Protein AF-A0A376B929-F1 (afdb_monomer_lite)

Secondary structure (DSSP, 8-state):
-EEEEE--EETTTTEE-TT-HHHHHHHHHHHHHB-TTT-SSEEEEE----GGGSTTS-SSEEEEE----SS---PPPEEEESHHHHHHHHHH-SSGGGTBSSPPPPHHHHHHHHHHHHHHHHHHHIIIIISHHHIIIIIHHHHHTTS-TTS-HHHHHHHHHHHHHHHHHHH-SS---PPPGGGG-SS----S-HHHHHHHHHHHHHHHHHHHHHHHHHHHHHHHHHHHHHHHHHHHHGGGS-HHHHHHHHHHHHIIIIISTTHHHHHHHH-GGGGS-TTTT-----------PPEEPPPTTTSTT-GGGS--

Foldseek 3Di:
DEKEWEAAAQPVVRAGFLLALLRNLVQVQCLVWFDPVQDPYHYAYANFLFLVVPPVSAPGKMWADDPPDPDPDPDGTDIFGTNLRVLQVCAPDPSNPRGTPFHHDDPVQSVLVVVCVLQLSLLLNCQCQQVPQQVVPPNLVSQLSSDDPPQPSNVVSVVSSVVSVVVCVVRNPADGDDDDCVVVDDDDDPDDDPPVVVVVVVVVVVVVVVSSVRRVVVSLVSVLVVVVVVVVVCVVCVVPHTVSSVSSVLSSLCCCQPVTPCNPVSCCVNCVVCVVPPPPPPSDPPPPPGDNDDYDYDDCVSHPVPPPSVVD

Organism: NCBI:txid36035

Radius of gyration: 21.84 Å; chains: 1; bounding box: 66×35×71 Å

pLDDT: mean 76.91, std 17.39, range [34.66, 95.69]

Sequence (312 aa):
MSMKLHIWWDWENDEPSIISPESVALYRYIQRYYNSEQASLSLELIGSNNMNISPNKQLPVLFVYNNDADDNKNKSPVSILGYCNIIQYMTASKTNKNFLNTRSLSLLDKSILNYMVQHLNVLTEYQMFLNNENFDNFTKKKISNLFNWPFNWVNYALEMKHIIEEKFNNNGKIGFIRGSPEDEKDYAGFDEDMTSYLFKTKNKEQDSSLDVLKYSSQYKTQLCEFLDLYNEFIQKNGETLHPSIDILYKVNMSIQFHGLPNSKELRCKIYPDAQKDNDNYNFPLDNDETRKYMVVRPELKESNYNILLTFL

InterPro domains:
  IPR019564 Mitochondrial outer membrane transport complex Sam37/metaxin, N-terminal domain [PF10568] (41-154)

Structure (mmCIF, N/CA/C/O backbone):
data_AF-A0A376B929-F1
#
_entry.id   AF-A0A376B929-F1
#
loop_
_atom_site.group_PDB
_atom_site.id
_atom_site.type_symbol
_atom_site.label_atom_id
_atom_site.label_alt_id
_atom_site.label_comp_id
_atom_site.label_asym_id
_atom_site.label_entity_id
_atom_site.label_seq_id
_atom_site.pdbx_PDB_ins_code
_atom_site.Cartn_x
_atom_site.Cartn_y
_atom_site.Cartn_z
_atom_site.occupancy
_atom_site.B_iso_or_equiv
_atom_site.auth_seq_id
_atom_site.auth_comp_id
_atom_site.auth_asym_id
_atom_site.auth_atom_id
_atom_site.pdbx_PDB_model_num
ATOM 1 N N . MET A 1 1 ? 22.169 -6.063 -17.201 1.00 73.44 1 MET A N 1
ATOM 2 C CA . MET A 1 1 ? 21.717 -5.286 -16.030 1.00 73.44 1 MET A CA 1
ATOM 3 C C . MET A 1 1 ? 20.612 -6.098 -15.377 1.00 73.44 1 MET A C 1
ATOM 5 O O . MET A 1 1 ? 19.802 -6.681 -16.092 1.00 73.44 1 MET A O 1
ATOM 9 N N . SER A 1 2 ? 20.653 -6.250 -14.059 1.00 82.75 2 SER A N 1
ATOM 10 C CA . SER A 1 2 ? 19.679 -7.045 -13.302 1.00 82.75 2 SER A CA 1
ATOM 11 C C . SER A 1 2 ? 18.895 -6.149 -12.354 1.00 82.75 2 SER A C 1
ATOM 13 O O . SER A 1 2 ? 19.393 -5.122 -11.885 1.00 82.75 2 SER A O 1
ATOM 15 N N . MET A 1 3 ? 17.640 -6.513 -12.112 1.00 88.62 3 MET A N 1
ATOM 16 C CA . MET A 1 3 ? 16.743 -5.778 -11.233 1.00 88.62 3 MET A CA 1
ATOM 17 C C . MET A 1 3 ? 16.181 -6.720 -10.179 1.00 88.62 3 MET A C 1
ATOM 19 O O . MET A 1 3 ? 15.673 -7.784 -10.520 1.00 88.62 3 MET A O 1
ATOM 23 N N . LYS A 1 4 ? 16.242 -6.305 -8.915 1.00 91.38 4 LYS A N 1
ATOM 24 C CA . LYS A 1 4 ? 15.620 -7.012 -7.794 1.00 91.38 4 LYS A CA 1
ATOM 25 C C . LYS A 1 4 ? 14.544 -6.124 -7.190 1.00 91.38 4 LYS A C 1
ATOM 27 O O . LYS A 1 4 ? 14.851 -5.045 -6.685 1.00 91.38 4 LYS A O 1
ATOM 32 N N . LEU A 1 5 ? 13.288 -6.544 -7.274 1.00 93.31 5 LEU A N 1
ATOM 33 C CA . LEU A 1 5 ? 12.168 -5.862 -6.640 1.00 93.31 5 LEU A CA 1
ATOM 34 C C . LEU A 1 5 ? 11.828 -6.573 -5.335 1.00 93.31 5 LEU A C 1
ATOM 36 O O . LEU A 1 5 ? 11.401 -7.721 -5.347 1.00 93.31 5 LEU A O 1
ATOM 40 N N . HIS A 1 6 ? 11.975 -5.870 -4.223 1.00 94.19 6 HIS A N 1
ATOM 41 C CA . HIS A 1 6 ? 11.627 -6.378 -2.908 1.00 94.19 6 HIS A CA 1
ATOM 42 C C . HIS A 1 6 ? 10.247 -5.868 -2.498 1.00 94.19 6 HIS A C 1
ATOM 44 O O . HIS A 1 6 ? 9.984 -4.661 -2.531 1.00 94.19 6 HIS A O 1
ATOM 50 N N . ILE A 1 7 ? 9.375 -6.795 -2.105 1.00 94.69 7 ILE A N 1
ATOM 51 C CA . ILE A 1 7 ? 7.986 -6.529 -1.716 1.00 94.69 7 ILE A CA 1
ATOM 52 C C . ILE A 1 7 ? 7.627 -7.219 -0.398 1.00 94.69 7 ILE A C 1
ATOM 54 O O . ILE A 1 7 ? 8.355 -8.083 0.099 1.00 94.69 7 ILE A O 1
ATOM 58 N N . TRP A 1 8 ? 6.468 -6.845 0.140 1.00 93.31 8 TRP A N 1
ATOM 59 C CA . TRP A 1 8 ? 5.795 -7.597 1.191 1.00 93.31 8 TRP A CA 1
ATOM 60 C C . TRP A 1 8 ? 5.082 -8.824 0.614 1.00 93.31 8 TRP A C 1
ATOM 62 O O . TRP A 1 8 ? 4.242 -8.697 -0.278 1.00 93.31 8 TRP A O 1
ATOM 72 N N . TRP A 1 9 ? 5.395 -10.004 1.142 1.00 92.62 9 TRP A N 1
ATOM 73 C CA . TRP A 1 9 ? 4.889 -11.292 0.677 1.00 92.62 9 TRP A CA 1
ATOM 74 C C . TRP A 1 9 ? 4.418 -12.164 1.837 1.00 92.62 9 TRP A C 1
ATOM 76 O O . TRP A 1 9 ? 5.149 -12.373 2.806 1.00 92.62 9 TRP A O 1
ATOM 86 N N . ASP A 1 10 ? 3.205 -12.691 1.723 1.00 90.81 10 ASP A N 1
ATOM 87 C CA . ASP A 1 10 ? 2.658 -13.678 2.641 1.00 90.81 10 ASP A CA 1
ATOM 88 C C . ASP A 1 10 ? 3.030 -15.082 2.146 1.00 90.81 10 ASP A C 1
ATOM 90 O O . ASP A 1 10 ? 2.476 -15.591 1.173 1.00 90.81 10 ASP A O 1
ATOM 94 N N . TRP A 1 11 ? 4.004 -15.706 2.812 1.00 87.25 11 TRP A N 1
ATOM 95 C CA . TRP A 1 11 ? 4.495 -17.037 2.449 1.00 87.25 11 TRP A CA 1
ATOM 96 C C . TRP A 1 11 ? 3.531 -18.171 2.820 1.00 87.25 11 TRP A C 1
ATOM 98 O O . TRP A 1 11 ? 3.710 -19.274 2.307 1.00 87.25 11 TRP A O 1
ATOM 108 N N . GLU A 1 12 ? 2.545 -17.933 3.692 1.00 85.94 12 GLU A N 1
ATOM 109 C CA . GLU A 1 12 ? 1.528 -18.934 4.042 1.00 85.94 12 GLU A CA 1
ATOM 110 C C . GLU A 1 12 ? 0.457 -19.020 2.952 1.00 85.94 12 GLU A C 1
ATOM 112 O O . GLU A 1 12 ? 0.047 -20.116 2.574 1.00 85.94 12 GLU A O 1
ATOM 117 N N . ASN A 1 13 ? 0.039 -17.863 2.430 1.00 85.31 13 ASN A N 1
ATOM 118 C CA . ASN A 1 13 ? -1.006 -17.756 1.405 1.00 85.31 13 ASN A CA 1
ATOM 119 C C . ASN A 1 13 ? -0.450 -17.650 -0.029 1.00 85.31 13 ASN A C 1
ATOM 121 O O . ASN A 1 13 ? -1.209 -17.701 -0.993 1.00 85.31 13 ASN A O 1
ATOM 125 N N . ASP A 1 14 ? 0.874 -17.543 -0.172 1.00 87.44 14 ASP A N 1
ATOM 126 C CA . ASP A 1 14 ? 1.598 -17.434 -1.444 1.00 87.44 14 ASP A CA 1
ATOM 127 C C . ASP A 1 14 ? 1.075 -16.294 -2.345 1.00 87.44 14 ASP A C 1
ATOM 129 O O . ASP A 1 14 ? 0.832 -16.468 -3.550 1.00 87.44 14 ASP A O 1
ATOM 133 N N . GLU A 1 15 ? 0.906 -15.124 -1.718 1.00 90.50 15 GLU A N 1
ATOM 134 C CA . GLU A 1 15 ? 0.350 -13.892 -2.288 1.00 90.50 15 GLU A CA 1
ATOM 135 C C . GLU A 1 15 ? 1.061 -12.632 -1.741 1.00 90.50 15 GLU A C 1
ATOM 137 O O . GLU A 1 15 ? 1.673 -12.673 -0.666 1.00 90.50 15 GLU A O 1
ATOM 142 N N . PRO A 1 16 ? 0.999 -11.473 -2.430 1.00 92.00 16 PRO A N 1
ATOM 143 C CA . PRO A 1 16 ? 1.528 -10.231 -1.872 1.00 92.00 16 PRO A CA 1
ATOM 144 C C . PRO A 1 16 ? 0.725 -9.814 -0.635 1.00 92.00 16 PRO A C 1
ATOM 146 O O . PRO A 1 16 ? -0.505 -9.818 -0.641 1.00 92.00 16 PRO A O 1
ATOM 149 N N . SER A 1 17 ? 1.418 -9.406 0.428 1.00 91.81 17 SER A N 1
ATOM 150 C CA . SER A 1 17 ? 0.749 -9.104 1.694 1.00 91.81 17 SER A CA 1
ATOM 151 C C . SER A 1 17 ? 0.011 -7.768 1.646 1.00 91.81 17 SER A C 1
ATOM 153 O O . SER A 1 17 ? 0.576 -6.732 1.282 1.00 91.81 17 SER A O 1
ATOM 155 N N . ILE A 1 18 ? -1.246 -7.778 2.097 1.00 92.12 18 ILE A N 1
ATOM 156 C CA . ILE A 1 18 ? -2.121 -6.603 2.055 1.00 92.12 18 ILE A CA 1
ATOM 157 C C . ILE A 1 18 ? -1.701 -5.471 2.996 1.00 92.12 18 ILE A C 1
ATOM 159 O O . ILE A 1 18 ? -2.195 -4.358 2.854 1.00 92.12 18 ILE A O 1
ATOM 163 N N . ILE A 1 19 ? -0.753 -5.716 3.911 1.00 91.62 19 ILE A N 1
ATOM 164 C CA . ILE A 1 19 ? -0.196 -4.665 4.778 1.00 91.62 19 ILE A CA 1
ATOM 165 C C . ILE A 1 19 ? 0.505 -3.551 3.982 1.00 91.62 19 ILE A C 1
ATOM 167 O O . ILE A 1 19 ? 0.773 -2.480 4.519 1.00 91.62 19 ILE A O 1
ATOM 171 N N . SER A 1 20 ? 0.815 -3.802 2.704 1.00 93.75 20 SER A N 1
ATOM 172 C CA . SER A 1 20 ? 1.376 -2.830 1.770 1.00 93.75 20 SER A CA 1
ATOM 173 C C . SER A 1 20 ? 0.567 -2.825 0.466 1.00 93.75 20 SER A C 1
ATOM 175 O O . SER A 1 20 ? 0.835 -3.636 -0.428 1.00 93.75 20 SER A O 1
ATOM 177 N N . PRO A 1 21 ? -0.381 -1.879 0.306 1.00 94.69 21 PRO A N 1
ATOM 178 C CA . PRO A 1 21 ? -1.142 -1.708 -0.933 1.00 94.69 21 PRO A CA 1
ATOM 179 C C . PRO A 1 21 ? -0.227 -1.539 -2.152 1.00 94.69 21 PRO A C 1
ATOM 181 O O . PRO A 1 21 ? -0.496 -2.061 -3.231 1.00 94.69 21 PRO A O 1
ATOM 184 N N . GLU A 1 22 ? 0.911 -0.867 -1.973 1.00 95.69 22 GLU A N 1
ATOM 185 C CA . GLU A 1 22 ? 1.914 -0.674 -3.020 1.00 95.69 22 GLU A CA 1
ATOM 186 C C . GLU A 1 22 ? 2.565 -1.982 -3.482 1.00 95.69 22 GLU A C 1
ATOM 188 O O . GLU A 1 22 ? 2.762 -2.171 -4.682 1.00 95.69 22 GLU A O 1
ATOM 193 N N . SER A 1 23 ? 2.869 -2.899 -2.558 1.00 95.62 23 SER A N 1
ATOM 194 C CA . SER A 1 23 ? 3.435 -4.215 -2.890 1.00 95.62 23 SER A CA 1
ATOM 195 C C . SER A 1 23 ? 2.449 -5.056 -3.699 1.00 95.62 23 SER A C 1
ATOM 197 O O . SER A 1 23 ? 2.815 -5.623 -4.729 1.00 95.62 23 SER A O 1
ATOM 199 N N . VAL A 1 24 ? 1.181 -5.074 -3.275 1.00 94.88 24 VAL A N 1
ATOM 200 C CA . VAL A 1 24 ? 0.098 -5.770 -3.985 1.00 94.88 24 VAL A CA 1
ATOM 201 C C . VAL A 1 24 ? -0.111 -5.170 -5.378 1.00 94.88 24 VAL A C 1
ATOM 203 O O . VAL A 1 24 ? -0.222 -5.905 -6.362 1.00 94.88 24 VAL A O 1
ATOM 206 N N . ALA A 1 25 ? -0.118 -3.840 -5.490 1.00 95.12 25 ALA A N 1
ATOM 207 C CA . ALA A 1 25 ? -0.280 -3.148 -6.763 1.00 95.12 25 ALA A CA 1
ATOM 208 C C . ALA A 1 25 ? 0.897 -3.402 -7.721 1.00 95.12 25 ALA A C 1
ATOM 210 O O . ALA A 1 25 ? 0.664 -3.675 -8.899 1.00 95.12 25 ALA A O 1
ATOM 211 N N . LEU A 1 26 ? 2.149 -3.367 -7.242 1.00 94.62 26 LEU A N 1
ATOM 212 C CA . LEU A 1 26 ? 3.323 -3.681 -8.070 1.00 94.62 26 LEU A CA 1
ATOM 213 C C . LEU A 1 26 ? 3.293 -5.118 -8.570 1.00 94.62 26 LEU A C 1
ATOM 215 O O . LEU A 1 26 ? 3.539 -5.347 -9.752 1.00 94.62 26 LEU A O 1
ATOM 219 N N . TYR A 1 27 ? 2.975 -6.070 -7.691 1.00 93.38 27 TYR A N 1
ATOM 220 C CA . TYR A 1 27 ? 2.873 -7.475 -8.068 1.00 93.38 27 TYR A CA 1
ATOM 221 C C . TYR A 1 27 ? 1.875 -7.666 -9.212 1.00 93.38 27 TYR A C 1
ATOM 223 O O . TYR A 1 27 ? 2.232 -8.194 -10.263 1.00 93.38 27 TYR A O 1
ATOM 231 N N . ARG A 1 28 ? 0.659 -7.129 -9.060 1.00 90.94 28 ARG A N 1
ATOM 232 C CA . ARG A 1 28 ? -0.394 -7.182 -10.087 1.00 90.94 28 ARG A CA 1
ATOM 233 C C . ARG A 1 28 ? 0.015 -6.497 -11.383 1.00 90.94 28 ARG A C 1
ATOM 235 O O . ARG A 1 28 ? -0.246 -7.006 -12.471 1.00 90.94 28 ARG A O 1
ATOM 242 N N . TYR A 1 29 ? 0.657 -5.337 -11.274 1.00 90.56 29 TYR A N 1
ATOM 243 C CA . TYR A 1 29 ? 1.142 -4.601 -12.432 1.00 90.56 29 TYR A CA 1
ATOM 244 C C . TYR A 1 29 ? 2.173 -5.420 -13.220 1.00 90.56 29 TYR A C 1
ATOM 246 O O . TYR A 1 29 ? 2.072 -5.521 -14.441 1.00 90.56 29 TYR A O 1
ATOM 254 N N . ILE A 1 30 ? 3.114 -6.065 -12.526 1.00 89.00 30 ILE A N 1
ATOM 255 C CA . ILE A 1 30 ? 4.115 -6.947 -13.134 1.00 89.00 30 ILE A CA 1
ATOM 256 C C . ILE A 1 30 ? 3.443 -8.166 -13.760 1.00 89.00 30 ILE A C 1
ATOM 258 O O . ILE A 1 30 ? 3.664 -8.422 -14.937 1.00 89.00 30 ILE A O 1
ATOM 262 N N . GLN A 1 31 ? 2.574 -8.874 -13.038 1.00 86.12 31 GLN A N 1
ATOM 263 C CA . GLN A 1 31 ? 1.878 -10.049 -13.576 1.00 86.12 31 GLN A CA 1
ATOM 264 C C . GLN A 1 31 ? 1.128 -9.755 -14.879 1.00 86.12 31 GLN A C 1
ATOM 266 O O . GLN A 1 31 ? 1.129 -10.574 -15.798 1.00 86.12 31 GLN A O 1
ATOM 271 N N . ARG A 1 32 ? 0.480 -8.588 -14.958 1.00 84.94 32 ARG A N 1
ATOM 272 C CA . ARG A 1 32 ? -0.374 -8.231 -16.092 1.00 84.94 32 ARG A CA 1
ATOM 273 C C . ARG A 1 32 ? 0.398 -7.654 -17.274 1.00 84.94 32 ARG A C 1
ATOM 275 O O . ARG A 1 32 ? -0.006 -7.864 -18.415 1.00 84.94 32 ARG A O 1
ATOM 282 N N . TYR A 1 33 ? 1.468 -6.905 -17.016 1.00 82.75 33 TYR A N 1
ATOM 283 C CA . TYR A 1 33 ? 2.111 -6.097 -18.052 1.00 82.75 33 TYR A CA 1
ATOM 284 C C . TYR A 1 33 ? 3.566 -6.450 -18.327 1.00 82.75 33 TYR A C 1
ATOM 286 O O . TYR A 1 33 ? 4.069 -6.026 -19.367 1.00 82.75 33 TYR A O 1
ATOM 294 N N . TYR A 1 34 ? 4.243 -7.207 -17.460 1.00 77.50 34 TYR A N 1
ATOM 295 C CA . TYR A 1 34 ? 5.639 -7.581 -17.671 1.00 77.50 34 TYR A CA 1
ATOM 296 C C . TYR A 1 34 ? 5.777 -8.646 -18.758 1.00 77.50 34 TYR A C 1
ATOM 298 O O . TYR A 1 34 ? 5.189 -9.726 -18.686 1.00 77.50 34 TYR A O 1
ATOM 306 N N . ASN A 1 35 ? 6.592 -8.341 -19.766 1.00 71.38 35 ASN A N 1
ATOM 307 C CA . ASN A 1 35 ? 6.871 -9.227 -20.884 1.00 71.38 35 ASN A CA 1
ATOM 308 C C . ASN A 1 35 ? 8.274 -9.833 -20.749 1.00 71.38 35 ASN A C 1
ATOM 310 O O . ASN A 1 35 ? 9.263 -9.258 -21.201 1.00 71.38 35 ASN A O 1
ATOM 314 N N . SER A 1 36 ? 8.356 -11.017 -20.137 1.00 64.12 36 SER A N 1
ATOM 315 C CA . SER A 1 36 ? 9.623 -11.718 -19.895 1.00 64.12 36 SER A CA 1
ATOM 316 C C . SER A 1 36 ? 10.361 -12.135 -21.173 1.00 64.12 36 SER A C 1
ATOM 318 O O . SER A 1 36 ? 11.572 -12.312 -21.137 1.00 64.12 36 SER A O 1
ATOM 320 N N . GLU A 1 37 ? 9.660 -12.300 -22.299 1.00 57.22 37 GLU A N 1
ATOM 321 C CA . GLU A 1 37 ? 10.243 -12.774 -23.566 1.00 57.22 37 GLU A CA 1
ATOM 322 C C . GLU A 1 37 ? 10.948 -11.657 -24.350 1.00 57.22 37 GLU A C 1
ATOM 324 O O . GLU A 1 37 ? 11.846 -11.922 -25.145 1.00 57.22 37 GLU A O 1
ATOM 329 N N . GLN A 1 38 ? 10.564 -10.400 -24.116 1.00 54.31 38 GLN A N 1
ATOM 330 C CA . GLN A 1 38 ? 11.147 -9.221 -24.771 1.00 54.31 38 GLN A CA 1
ATOM 331 C C . GLN A 1 38 ? 12.095 -8.439 -23.850 1.00 54.31 38 GLN A C 1
ATOM 333 O O . GLN A 1 38 ? 12.749 -7.477 -24.271 1.00 54.31 38 GLN A O 1
ATOM 338 N N . ALA A 1 39 ? 12.199 -8.875 -22.597 1.00 57.94 39 ALA A N 1
ATOM 339 C CA . ALA A 1 39 ? 13.005 -8.250 -21.576 1.00 57.94 39 ALA A CA 1
ATOM 340 C C . ALA A 1 39 ? 14.496 -8.605 -21.724 1.00 57.94 39 ALA A C 1
ATOM 342 O O . ALA A 1 39 ? 14.933 -9.686 -21.348 1.00 57.94 39 ALA A O 1
ATOM 343 N N . SER A 1 40 ? 15.328 -7.655 -22.158 1.00 53.09 40 SER A N 1
ATOM 344 C CA . SER A 1 40 ? 16.799 -7.767 -22.079 1.00 53.09 40 SER A CA 1
ATOM 345 C C . SER A 1 40 ? 17.374 -7.656 -20.647 1.00 53.09 40 SER A C 1
ATOM 347 O O . SER A 1 40 ? 18.590 -7.678 -20.460 1.00 53.09 40 SER A O 1
ATOM 349 N N . LEU A 1 41 ? 16.514 -7.537 -19.629 1.00 64.19 41 LEU A N 1
ATOM 350 C CA . LEU A 1 41 ? 16.820 -7.358 -18.207 1.00 64.19 41 LEU A CA 1
ATOM 351 C C . LEU A 1 41 ? 16.029 -8.386 -17.395 1.00 64.19 41 LEU A C 1
ATOM 353 O O . LEU A 1 41 ? 14.801 -8.426 -17.478 1.00 64.19 41 LEU A O 1
ATOM 357 N N . SER A 1 42 ? 16.718 -9.157 -16.557 1.00 79.12 42 SER A N 1
ATOM 358 C CA . SER A 1 42 ? 16.085 -10.073 -15.607 1.00 79.12 42 SER A CA 1
ATOM 359 C C . SER A 1 42 ? 15.511 -9.286 -14.422 1.00 79.12 42 SER A C 1
ATOM 361 O O . SER A 1 42 ? 16.278 -8.694 -13.653 1.00 79.12 42 SER A O 1
ATOM 363 N N . LEU A 1 43 ? 14.181 -9.268 -14.280 1.00 86.88 43 LEU A N 1
ATOM 364 C CA . LEU A 1 43 ? 13.504 -8.796 -13.070 1.00 86.88 43 LEU A CA 1
ATOM 365 C C . LEU A 1 43 ? 13.246 -9.982 -12.140 1.00 86.88 43 LEU A C 1
ATOM 367 O O . LEU A 1 43 ? 12.466 -10.876 -12.471 1.00 86.88 43 LEU A O 1
ATOM 371 N N . GLU A 1 44 ? 13.874 -9.954 -10.974 1.00 89.81 44 GLU A N 1
ATOM 372 C CA . GLU A 1 44 ? 13.632 -10.883 -9.877 1.00 89.81 44 GLU A CA 1
ATOM 373 C C . GLU A 1 44 ? 12.705 -10.226 -8.852 1.00 89.81 44 GLU A C 1
ATOM 375 O O . GLU A 1 44 ? 12.933 -9.088 -8.438 1.00 89.81 44 GLU A O 1
ATOM 380 N N . LEU A 1 45 ? 11.652 -10.935 -8.452 1.00 91.88 45 LEU A N 1
ATOM 381 C CA . LEU A 1 45 ? 10.718 -10.482 -7.430 1.00 91.88 45 LEU A CA 1
ATOM 382 C C . LEU A 1 45 ? 10.996 -11.229 -6.126 1.00 91.88 45 LEU A C 1
ATOM 384 O O . LEU A 1 45 ? 10.987 -12.456 -6.110 1.00 91.88 45 LEU A O 1
ATOM 388 N N . ILE A 1 46 ? 11.237 -10.497 -5.041 1.00 92.06 46 ILE A N 1
ATOM 389 C CA . ILE A 1 46 ? 11.738 -11.047 -3.780 1.00 92.06 46 ILE A CA 1
ATOM 390 C C . ILE A 1 46 ? 10.801 -10.666 -2.631 1.00 92.06 46 ILE A C 1
ATOM 392 O O . ILE A 1 46 ? 10.573 -9.488 -2.348 1.00 92.06 46 ILE A O 1
ATOM 396 N N . GLY A 1 47 ? 10.279 -11.672 -1.930 1.00 91.62 47 GLY A N 1
ATOM 397 C CA . GLY A 1 47 ? 9.424 -11.498 -0.751 1.00 91.62 47 GLY A CA 1
ATOM 398 C C . GLY A 1 47 ? 10.233 -11.260 0.525 1.00 91.62 47 GLY A C 1
ATOM 399 O O . GLY A 1 47 ? 10.285 -12.132 1.391 1.00 91.62 47 GLY A O 1
ATOM 400 N N . SER A 1 48 ? 10.919 -10.116 0.622 1.00 89.00 48 SER A N 1
ATOM 401 C CA . SER A 1 48 ? 11.884 -9.853 1.704 1.00 89.00 48 SER A CA 1
ATOM 402 C C . SER A 1 48 ? 11.273 -9.646 3.080 1.00 89.00 48 SER A C 1
ATOM 404 O O . SER A 1 48 ? 11.916 -9.983 4.074 1.00 89.00 48 SER A O 1
ATOM 406 N N . ASN A 1 49 ? 10.086 -9.037 3.142 1.00 88.94 49 ASN A N 1
ATOM 407 C CA . ASN A 1 49 ? 9.416 -8.637 4.385 1.00 88.94 49 ASN A CA 1
ATOM 408 C C . ASN A 1 49 ? 10.288 -7.806 5.342 1.00 88.94 49 ASN A C 1
ATOM 410 O O . ASN A 1 49 ? 10.006 -7.776 6.533 1.00 88.94 49 ASN A O 1
ATOM 414 N N . ASN A 1 50 ? 11.342 -7.154 4.834 1.00 85.00 50 ASN A N 1
ATOM 415 C CA . ASN A 1 50 ? 12.374 -6.464 5.603 1.00 85.00 50 ASN A CA 1
ATOM 416 C C . ASN A 1 50 ? 12.562 -5.019 5.147 1.00 85.00 50 ASN A C 1
ATOM 418 O O . ASN A 1 50 ? 13.138 -4.772 4.093 1.00 85.00 50 ASN A O 1
ATOM 422 N N . MET A 1 51 ? 12.121 -4.065 5.968 1.00 84.38 51 MET A N 1
ATOM 423 C CA . MET A 1 51 ? 12.322 -2.636 5.715 1.00 84.38 51 MET A CA 1
ATOM 424 C C . MET A 1 51 ? 13.788 -2.185 5.835 1.00 84.38 51 MET A C 1
ATOM 426 O O . MET A 1 51 ? 14.153 -1.220 5.172 1.00 84.38 51 MET A O 1
ATOM 430 N N . ASN A 1 52 ? 14.648 -2.880 6.589 1.00 82.69 52 ASN A N 1
ATOM 431 C CA . ASN A 1 52 ? 16.049 -2.480 6.804 1.00 82.69 52 ASN A CA 1
ATOM 432 C C . ASN A 1 52 ? 16.921 -2.610 5.550 1.00 82.69 52 ASN A C 1
ATOM 434 O O . ASN A 1 52 ? 18.004 -2.036 5.494 1.00 82.69 52 ASN A O 1
ATOM 438 N N . ILE A 1 53 ? 16.459 -3.328 4.521 1.00 82.38 53 ILE A N 1
ATOM 439 C CA . ILE A 1 53 ? 17.156 -3.356 3.227 1.00 82.38 53 ILE A CA 1
ATOM 440 C C . ILE A 1 53 ? 17.080 -1.996 2.523 1.00 82.38 53 ILE A C 1
ATOM 442 O O . ILE A 1 53 ? 17.908 -1.683 1.672 1.00 82.38 53 ILE A O 1
ATOM 446 N N . SER A 1 54 ? 16.066 -1.197 2.850 1.00 82.81 54 SER A N 1
ATOM 447 C CA . SER A 1 54 ? 15.811 0.104 2.256 1.00 82.81 54 SER A CA 1
ATOM 448 C C . SER A 1 54 ? 16.411 1.206 3.129 1.00 82.81 54 SER A C 1
ATOM 450 O O . SER A 1 54 ? 16.177 1.213 4.338 1.00 82.81 54 SER A O 1
ATOM 452 N N . PRO A 1 55 ? 17.118 2.193 2.546 1.00 77.00 55 PRO A N 1
ATOM 453 C CA . PRO A 1 55 ? 17.727 3.284 3.311 1.00 77.00 55 PRO A CA 1
ATOM 454 C C . PRO A 1 55 ? 16.700 4.115 4.093 1.00 77.00 55 PRO A C 1
ATOM 456 O O . PRO A 1 55 ? 17.044 4.717 5.104 1.00 77.00 55 PRO A O 1
ATOM 459 N N . ASN A 1 56 ? 15.438 4.115 3.654 1.00 80.75 56 ASN A N 1
ATOM 460 C CA . ASN A 1 56 ? 14.361 4.887 4.272 1.00 80.75 56 ASN A CA 1
ATOM 461 C C . ASN A 1 56 ? 13.396 4.018 5.089 1.00 80.75 56 ASN A C 1
ATOM 463 O O . ASN A 1 56 ? 12.290 4.468 5.375 1.00 80.75 56 ASN A O 1
ATOM 467 N N . LYS A 1 57 ? 13.760 2.766 5.409 1.00 83.62 57 LYS A N 1
ATOM 468 C CA . LYS A 1 57 ? 12.861 1.796 6.057 1.00 83.62 57 LYS A CA 1
ATOM 469 C C . LYS A 1 57 ? 11.511 1.660 5.337 1.00 83.62 57 LYS A C 1
ATOM 471 O O . LYS A 1 57 ? 10.456 1.606 5.957 1.00 83.62 57 LYS A O 1
ATOM 476 N N . GLN A 1 58 ? 11.540 1.624 4.006 1.00 84.69 58 GLN A N 1
ATOM 477 C CA . GLN A 1 58 ? 10.337 1.557 3.173 1.00 84.69 58 GLN A CA 1
ATOM 478 C C . GLN A 1 58 ? 10.386 0.378 2.208 1.00 84.69 58 GLN A C 1
ATOM 480 O O . GLN A 1 58 ? 11.392 0.150 1.536 1.00 84.69 58 GLN A O 1
ATOM 485 N N . LEU A 1 59 ? 9.257 -0.317 2.104 1.00 90.06 59 LEU A N 1
ATOM 486 C CA . LEU A 1 59 ? 8.971 -1.329 1.095 1.00 90.06 59 LEU A CA 1
ATOM 487 C C . LEU A 1 59 ? 7.654 -0.960 0.399 1.00 90.06 59 LEU A C 1
ATOM 489 O O . LEU A 1 59 ? 6.708 -0.580 1.094 1.00 90.06 59 LEU A O 1
ATOM 493 N N . PRO A 1 60 ? 7.552 -1.093 -0.934 1.00 94.69 60 PRO A N 1
ATOM 494 C CA . PRO A 1 60 ? 8.475 -1.788 -1.840 1.00 94.69 60 PRO A CA 1
ATOM 495 C C . PRO A 1 60 ? 9.725 -0.982 -2.255 1.00 94.69 60 PRO A C 1
ATOM 497 O O . PRO A 1 60 ? 9.710 0.251 -2.279 1.00 94.69 60 PRO A O 1
ATOM 500 N N . VAL A 1 61 ? 10.801 -1.687 -2.634 1.00 94.50 61 VAL A N 1
ATOM 501 C CA . VAL A 1 61 ? 12.045 -1.098 -3.179 1.00 94.50 61 VAL A CA 1
ATOM 502 C C . VAL A 1 61 ? 12.576 -1.895 -4.367 1.00 94.50 61 VAL A C 1
ATOM 504 O O . VAL A 1 61 ? 12.643 -3.120 -4.326 1.00 94.50 61 VAL A O 1
ATOM 507 N N . LEU A 1 62 ? 12.993 -1.193 -5.418 1.00 93.06 62 LEU A N 1
ATOM 508 C CA . LEU A 1 62 ? 13.680 -1.763 -6.573 1.00 93.06 62 LEU A CA 1
ATOM 509 C C . LEU A 1 62 ? 15.179 -1.449 -6.497 1.00 93.06 62 LEU A C 1
ATOM 511 O O . LEU A 1 62 ? 15.561 -0.279 -6.462 1.00 93.06 62 LEU A O 1
ATOM 515 N N . PHE A 1 63 ? 16.020 -2.480 -6.537 1.00 91.50 63 PHE A N 1
ATOM 516 C CA . PHE A 1 63 ? 17.460 -2.348 -6.736 1.00 91.50 63 PHE A CA 1
ATOM 517 C C . PHE A 1 63 ? 17.830 -2.618 -8.183 1.00 91.50 63 PHE A C 1
ATOM 519 O O . PHE A 1 63 ? 17.428 -3.623 -8.772 1.00 91.50 63 PHE A O 1
ATOM 526 N N . VAL A 1 64 ? 18.636 -1.721 -8.737 1.00 89.00 64 VAL A N 1
ATOM 527 C CA . VAL A 1 64 ? 19.103 -1.781 -10.114 1.00 89.00 64 VAL A CA 1
ATOM 528 C C . VAL A 1 64 ? 20.618 -1.958 -10.133 1.00 89.00 64 VAL A C 1
ATOM 530 O O . VAL A 1 64 ? 21.358 -1.102 -9.639 1.00 89.00 64 VAL A O 1
ATOM 533 N N . TYR A 1 65 ? 21.071 -3.051 -10.747 1.00 85.19 65 TYR A N 1
ATOM 534 C CA . TYR A 1 65 ? 22.480 -3.404 -10.893 1.00 85.19 65 TYR A CA 1
ATOM 535 C C . TYR A 1 65 ? 22.912 -3.237 -12.354 1.00 85.19 65 TYR A C 1
ATOM 537 O O . TYR A 1 65 ? 22.417 -3.918 -13.260 1.00 85.19 65 TYR A O 1
ATOM 545 N N . ASN A 1 66 ? 23.853 -2.325 -12.593 1.00 77.56 66 ASN A N 1
ATOM 546 C CA . ASN A 1 66 ? 24.457 -2.144 -13.911 1.00 77.56 66 ASN A CA 1
ATOM 547 C C . ASN A 1 66 ? 25.547 -3.203 -14.109 1.00 77.56 66 ASN A C 1
ATOM 549 O O . ASN A 1 66 ? 26.473 -3.282 -13.308 1.00 77.56 66 ASN A O 1
ATOM 553 N N . ASN A 1 67 ? 25.439 -3.997 -15.179 1.00 60.88 67 ASN A N 1
ATOM 554 C CA . ASN A 1 67 ? 26.412 -5.057 -15.484 1.00 60.88 67 ASN A CA 1
ATOM 555 C C . ASN A 1 67 ? 27.643 -4.528 -16.241 1.00 60.88 67 ASN A C 1
ATOM 557 O O . ASN A 1 67 ? 28.558 -5.298 -16.510 1.00 60.88 67 ASN A O 1
ATOM 561 N N . ASP A 1 68 ? 27.674 -3.237 -16.577 1.00 56.03 68 ASP A N 1
ATOM 562 C CA . ASP A 1 68 ? 28.810 -2.608 -17.249 1.00 56.03 68 ASP A CA 1
ATOM 563 C C . ASP A 1 68 ? 29.852 -2.207 -16.203 1.00 56.03 68 ASP A C 1
ATOM 565 O O . ASP A 1 68 ? 29.923 -1.059 -15.754 1.00 56.03 68 ASP A O 1
ATOM 569 N N . ALA A 1 69 ? 30.635 -3.186 -15.765 1.00 47.47 69 ALA A N 1
ATOM 570 C CA . ALA A 1 69 ? 31.842 -2.944 -14.998 1.00 47.47 69 ALA A CA 1
ATOM 571 C C . ALA A 1 69 ? 32.899 -3.986 -15.367 1.00 47.47 69 ALA A C 1
ATOM 573 O O . ALA A 1 69 ? 33.100 -4.971 -14.666 1.00 47.47 69 ALA A O 1
ATOM 574 N N . ASP A 1 70 ? 33.628 -3.678 -16.436 1.00 45.50 70 ASP A N 1
ATOM 575 C CA . ASP A 1 70 ? 34.980 -4.181 -16.710 1.00 45.50 70 ASP A CA 1
ATOM 576 C C . ASP A 1 70 ? 36.017 -3.625 -15.703 1.00 45.50 70 ASP A C 1
ATOM 578 O O . ASP A 1 70 ? 37.211 -3.601 -15.962 1.00 45.50 70 ASP A O 1
ATOM 582 N N . ASP A 1 71 ? 35.579 -3.158 -14.530 1.00 44.00 71 ASP A N 1
ATOM 583 C CA . ASP A 1 71 ? 36.450 -2.644 -13.484 1.00 44.00 71 ASP A CA 1
ATOM 584 C C . ASP A 1 71 ? 35.859 -2.963 -12.110 1.00 44.00 71 ASP A C 1
ATOM 586 O O . ASP A 1 71 ? 34.768 -2.516 -11.754 1.00 44.00 71 ASP A O 1
ATOM 590 N N . ASN A 1 72 ? 36.634 -3.719 -11.331 1.00 42.22 72 ASN A N 1
ATOM 591 C CA . ASN A 1 72 ? 36.445 -4.097 -9.930 1.00 42.22 72 ASN A CA 1
ATOM 592 C C . ASN A 1 72 ? 36.210 -2.898 -8.986 1.00 42.22 72 ASN A C 1
ATOM 594 O O . ASN A 1 72 ? 37.040 -2.577 -8.132 1.00 42.22 72 ASN A O 1
ATOM 598 N N . LYS A 1 73 ? 35.061 -2.231 -9.090 1.00 47.03 73 LYS A N 1
ATOM 599 C CA . LYS A 1 73 ? 34.573 -1.281 -8.090 1.00 47.03 73 LYS A CA 1
ATOM 600 C C . LYS A 1 73 ? 33.128 -1.603 -7.755 1.00 47.03 73 LYS A C 1
ATOM 602 O O . LYS A 1 73 ? 32.230 -1.364 -8.557 1.00 47.03 73 LYS A O 1
ATOM 607 N N . ASN A 1 74 ? 32.946 -2.095 -6.531 1.00 49.75 74 ASN A N 1
ATOM 608 C CA . ASN A 1 74 ? 31.695 -2.197 -5.784 1.00 49.75 74 ASN A CA 1
ATOM 609 C C . ASN A 1 74 ? 30.881 -0.893 -5.885 1.00 49.75 74 ASN A C 1
ATOM 611 O O . ASN A 1 74 ? 30.960 -0.036 -5.006 1.00 49.75 74 ASN A O 1
ATOM 615 N N . LYS A 1 75 ? 30.116 -0.699 -6.961 1.00 58.94 75 LYS A N 1
ATOM 616 C CA . LYS A 1 75 ? 29.098 0.349 -7.014 1.00 58.94 75 LYS A CA 1
ATOM 617 C C . LYS A 1 75 ? 27.853 -0.205 -6.341 1.00 58.94 75 LYS A C 1
ATOM 619 O O . LYS A 1 75 ? 27.309 -1.215 -6.784 1.00 58.94 75 LYS A O 1
ATOM 624 N N . SER A 1 76 ? 27.424 0.452 -5.267 1.00 69.69 76 SER A N 1
ATOM 625 C CA . SER A 1 76 ? 26.138 0.177 -4.633 1.00 69.69 76 SER A CA 1
ATOM 626 C C . SER A 1 76 ? 25.019 0.250 -5.680 1.00 69.69 76 SER A C 1
ATOM 628 O O . SER A 1 76 ? 25.073 1.127 -6.553 1.00 69.69 76 SER A O 1
ATOM 630 N N . PRO A 1 77 ? 24.023 -0.651 -5.629 1.00 84.12 77 PRO A N 1
ATOM 631 C CA . PRO A 1 77 ? 22.900 -0.603 -6.554 1.00 84.12 77 PRO A CA 1
ATOM 632 C C . PRO A 1 77 ? 22.155 0.724 -6.425 1.00 84.12 77 PRO A C 1
ATOM 634 O O . PRO A 1 77 ? 22.073 1.304 -5.340 1.00 84.12 77 PRO A O 1
ATOM 637 N N . VAL A 1 78 ? 21.570 1.188 -7.529 1.00 88.62 78 VAL A N 1
ATOM 638 C CA . VAL A 1 78 ? 20.632 2.313 -7.467 1.00 88.62 78 VA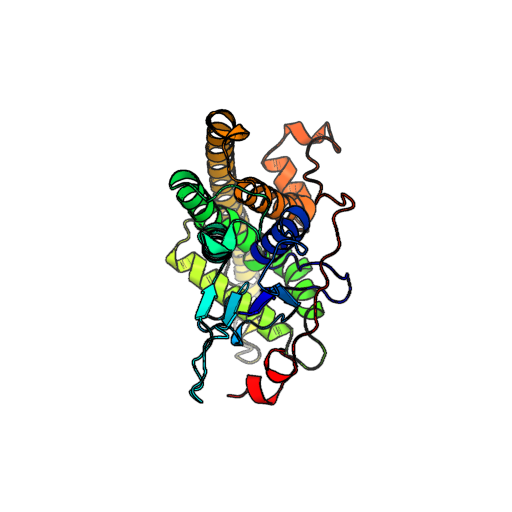L A CA 1
ATOM 639 C C . VAL A 1 78 ? 19.338 1.797 -6.844 1.00 88.62 78 VAL A C 1
ATOM 641 O O . VAL A 1 78 ? 18.753 0.841 -7.354 1.00 88.62 78 VAL A O 1
ATOM 644 N N . SER A 1 79 ? 18.909 2.413 -5.744 1.00 90.94 79 SER A N 1
ATOM 645 C CA . SER A 1 79 ? 17.660 2.092 -5.054 1.00 90.94 79 SER A CA 1
ATOM 646 C C . SER A 1 79 ? 16.544 3.048 -5.473 1.00 90.94 79 SER A C 1
ATOM 648 O O . SER A 1 79 ? 16.718 4.266 -5.516 1.00 90.94 79 SER A O 1
ATOM 650 N N . ILE A 1 80 ? 15.382 2.488 -5.803 1.00 92.81 80 ILE A N 1
ATOM 651 C CA . ILE A 1 80 ? 14.192 3.230 -6.229 1.00 92.81 80 ILE A CA 1
ATOM 652 C C . ILE A 1 80 ? 13.041 2.827 -5.316 1.00 92.81 80 ILE A C 1
ATOM 654 O O . ILE A 1 80 ? 12.679 1.655 -5.241 1.00 92.81 80 ILE A O 1
ATOM 658 N N . LEU A 1 81 ? 12.496 3.805 -4.597 1.00 92.94 81 LEU A N 1
ATOM 659 C CA . LEU A 1 81 ? 11.606 3.589 -3.458 1.00 92.94 81 LEU A CA 1
ATOM 660 C C . LEU A 1 81 ? 10.156 3.925 -3.790 1.00 92.94 81 LEU A C 1
ATOM 662 O O . LEU A 1 81 ? 9.887 4.993 -4.347 1.00 92.94 81 LEU A O 1
ATOM 666 N N . GLY A 1 82 ? 9.240 3.056 -3.366 1.00 92.25 82 GLY A N 1
ATOM 667 C CA . GLY A 1 82 ? 7.801 3.292 -3.433 1.00 92.25 82 GLY A CA 1
ATOM 668 C C . GLY A 1 82 ? 7.199 3.126 -4.828 1.00 92.25 82 GLY A C 1
ATOM 669 O O . GLY A 1 82 ? 7.864 3.243 -5.863 1.00 92.25 82 GLY A O 1
ATOM 670 N N . TYR A 1 83 ? 5.894 2.870 -4.849 1.00 94.62 83 TYR A N 1
ATOM 671 C CA . TYR A 1 83 ? 5.127 2.522 -6.045 1.00 94.62 83 TYR A CA 1
ATOM 672 C C . TYR A 1 83 ? 5.341 3.493 -7.211 1.00 94.62 83 TYR A C 1
ATOM 674 O O . TYR A 1 83 ? 5.714 3.083 -8.310 1.00 94.62 83 TYR A O 1
ATOM 682 N N . CYS A 1 84 ? 5.137 4.793 -6.975 1.00 93.62 84 CYS A N 1
ATOM 683 C CA . CYS A 1 84 ? 5.158 5.806 -8.033 1.00 93.62 84 CYS A CA 1
ATOM 684 C C . CYS A 1 84 ? 6.521 5.876 -8.740 1.00 93.62 84 CYS A C 1
ATOM 686 O O . CYS A 1 84 ? 6.583 5.873 -9.972 1.00 93.62 84 CYS A O 1
ATOM 688 N N . ASN A 1 85 ? 7.617 5.882 -7.976 1.00 93.19 85 ASN A N 1
ATOM 689 C CA . ASN A 1 85 ? 8.963 5.971 -8.541 1.00 93.19 85 ASN A CA 1
ATOM 690 C C . ASN A 1 85 ? 9.352 4.687 -9.272 1.00 93.19 85 ASN A C 1
ATOM 692 O O . ASN A 1 85 ? 9.971 4.756 -10.334 1.00 93.19 85 ASN A O 1
ATOM 696 N N . ILE A 1 86 ? 8.961 3.526 -8.738 1.00 93.56 86 ILE A N 1
ATOM 697 C CA . ILE A 1 86 ? 9.220 2.229 -9.369 1.00 93.56 86 ILE A CA 1
ATOM 698 C C . ILE A 1 86 ? 8.482 2.137 -10.711 1.00 93.56 86 ILE A C 1
ATOM 700 O O . ILE A 1 86 ? 9.115 1.847 -11.726 1.00 93.56 86 ILE A O 1
ATOM 704 N N . ILE A 1 87 ? 7.187 2.473 -10.768 1.00 92.31 87 ILE A N 1
ATOM 705 C CA . ILE A 1 87 ? 6.429 2.492 -12.033 1.00 92.31 87 ILE A CA 1
ATOM 706 C C . ILE A 1 87 ? 7.027 3.508 -13.010 1.00 92.31 87 ILE A C 1
ATOM 708 O O . ILE A 1 87 ? 7.199 3.207 -14.194 1.00 92.31 87 ILE A O 1
ATOM 712 N N . GLN A 1 88 ? 7.380 4.706 -12.537 1.00 90.88 88 GLN A N 1
ATOM 713 C CA . GLN A 1 88 ? 8.015 5.712 -13.383 1.00 90.88 88 GLN A CA 1
ATOM 714 C C . GLN A 1 88 ? 9.329 5.204 -13.968 1.00 90.88 88 GLN A C 1
ATOM 716 O O . GLN A 1 88 ? 9.566 5.383 -15.158 1.00 90.88 88 GLN A O 1
ATOM 721 N N . TYR A 1 89 ? 10.164 4.546 -13.172 1.00 88.69 89 TYR A N 1
ATOM 722 C CA . TYR A 1 89 ? 11.412 3.973 -13.650 1.00 88.69 89 TYR A CA 1
ATOM 723 C C . TYR A 1 89 ? 11.180 2.866 -14.685 1.00 88.69 89 TYR A C 1
ATOM 725 O O . TYR A 1 89 ? 11.763 2.890 -15.774 1.00 88.69 89 TYR A O 1
ATOM 733 N N . MET A 1 90 ? 10.280 1.929 -14.379 1.00 84.94 90 MET A N 1
ATOM 734 C CA . MET A 1 90 ? 9.972 0.808 -15.263 1.00 84.94 90 MET A CA 1
ATOM 735 C C . MET A 1 90 ? 9.394 1.274 -16.609 1.00 84.94 90 MET A C 1
ATOM 737 O O . MET A 1 90 ? 9.682 0.665 -17.634 1.00 84.94 90 MET A O 1
ATOM 741 N N . THR A 1 91 ? 8.659 2.390 -16.637 1.00 84.06 91 THR A N 1
ATOM 742 C CA . THR A 1 91 ? 8.031 2.941 -17.855 1.00 84.06 91 THR A CA 1
ATOM 743 C C . THR A 1 91 ? 8.866 4.005 -18.588 1.00 84.06 91 THR A C 1
ATOM 745 O O . THR A 1 91 ? 8.541 4.354 -19.725 1.00 84.06 91 THR A O 1
ATOM 748 N N . ALA A 1 92 ? 9.927 4.552 -17.975 1.00 77.81 92 ALA A N 1
ATOM 749 C CA . ALA A 1 92 ? 10.665 5.698 -18.521 1.00 77.81 92 ALA A CA 1
ATOM 750 C C . ALA A 1 92 ? 11.727 5.356 -19.577 1.00 77.81 92 ALA A C 1
ATOM 752 O O . ALA A 1 92 ? 11.983 6.184 -20.456 1.00 77.81 92 ALA A O 1
ATOM 753 N N . SER A 1 93 ? 12.396 4.200 -19.514 1.00 58.16 93 SER A N 1
ATOM 754 C CA . SER A 1 93 ? 13.546 3.991 -20.406 1.00 58.16 93 SER A CA 1
ATOM 755 C C . SER A 1 93 ? 13.132 3.632 -21.837 1.00 58.16 93 SER A C 1
ATOM 757 O O . SER A 1 93 ? 12.235 2.825 -22.066 1.00 58.16 93 SER A O 1
ATOM 759 N N . LYS A 1 94 ? 13.853 4.169 -22.830 1.00 47.31 94 LYS A N 1
ATOM 760 C CA . LYS A 1 94 ? 13.753 3.741 -24.240 1.00 47.31 94 LYS A CA 1
ATOM 761 C C . LYS A 1 94 ? 14.260 2.311 -24.448 1.00 47.31 94 LYS A C 1
ATOM 763 O O . LYS A 1 94 ? 13.722 1.623 -25.305 1.00 47.31 94 LYS A O 1
ATOM 768 N N . THR A 1 95 ? 15.218 1.858 -23.634 1.00 49.97 95 THR A N 1
ATOM 769 C CA . THR A 1 95 ? 15.577 0.434 -23.520 1.00 49.97 95 THR A CA 1
ATOM 770 C C . THR A 1 95 ? 14.498 -0.366 -22.791 1.00 49.97 95 THR A C 1
ATOM 772 O O . THR A 1 95 ? 14.445 -1.578 -22.964 1.00 49.97 95 THR A O 1
ATOM 775 N N . ASN A 1 96 ? 13.603 0.314 -22.050 1.00 52.72 96 ASN A N 1
ATOM 776 C CA . ASN A 1 96 ? 12.523 -0.290 -21.273 1.00 52.72 96 ASN A CA 1
ATOM 777 C C . ASN A 1 96 ? 11.180 -0.454 -21.973 1.00 52.72 96 ASN A C 1
ATOM 779 O O . ASN A 1 96 ? 10.287 -1.110 -21.439 1.00 52.72 96 ASN A O 1
ATOM 783 N N . LYS A 1 97 ? 11.045 0.058 -23.195 1.00 50.31 97 LYS A N 1
ATOM 784 C CA . LYS A 1 97 ? 9.814 -0.074 -23.983 1.00 50.31 97 LYS A CA 1
ATOM 785 C C . LYS A 1 97 ? 9.493 -1.515 -24.403 1.00 50.31 97 LYS A C 1
ATOM 787 O O . LYS A 1 97 ? 8.374 -1.763 -24.826 1.00 50.31 97 LYS A O 1
ATOM 792 N N . ASN A 1 98 ? 10.442 -2.438 -24.237 1.00 50.72 98 ASN A N 1
ATOM 793 C CA . ASN A 1 98 ? 10.254 -3.872 -24.458 1.00 50.72 98 ASN A CA 1
ATOM 794 C C . ASN A 1 98 ? 9.970 -4.658 -23.153 1.00 50.72 98 ASN A C 1
ATOM 796 O O . ASN A 1 98 ? 9.768 -5.864 -23.220 1.00 50.72 98 ASN A O 1
ATOM 800 N N . PHE A 1 99 ? 9.971 -4.022 -21.965 1.00 58.34 99 PHE A N 1
ATOM 801 C CA . PHE A 1 99 ? 9.729 -4.716 -20.679 1.00 58.34 99 PHE A CA 1
ATOM 802 C C . PHE A 1 99 ? 8.263 -4.797 -20.291 1.00 58.34 99 PHE A C 1
ATOM 804 O O . PHE A 1 99 ? 7.862 -5.734 -19.604 1.00 58.34 99 PHE A O 1
ATOM 811 N N . LEU A 1 100 ? 7.487 -3.783 -20.664 1.00 62.75 100 LEU A N 1
ATOM 812 C CA . LEU A 1 100 ? 6.094 -3.648 -20.276 1.00 62.75 100 LEU A CA 1
ATOM 813 C C . LEU A 1 100 ? 5.253 -3.388 -21.517 1.00 62.75 100 LEU A C 1
ATOM 815 O O . LEU A 1 100 ? 5.571 -2.497 -22.302 1.00 62.75 100 LEU A O 1
ATOM 819 N N . ASN A 1 101 ? 4.143 -4.108 -21.655 1.00 65.75 101 ASN A N 1
ATOM 820 C CA . ASN A 1 101 ? 3.154 -3.875 -22.712 1.00 65.75 101 ASN A CA 1
ATOM 821 C C . ASN A 1 101 ? 2.285 -2.636 -22.398 1.00 65.75 101 ASN A C 1
ATOM 823 O O . ASN A 1 101 ? 1.058 -2.687 -22.477 1.00 65.75 101 ASN A O 1
ATOM 827 N N . THR A 1 102 ? 2.904 -1.528 -21.978 1.00 71.81 102 THR A N 1
ATOM 828 C CA . THR A 1 102 ? 2.218 -0.290 -21.584 1.00 71.81 102 THR A CA 1
ATOM 829 C C . THR A 1 102 ? 2.915 0.955 -22.127 1.00 71.81 102 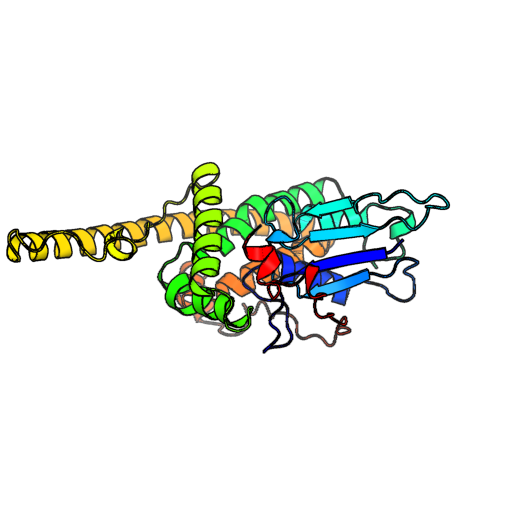THR A C 1
ATOM 831 O O . THR A 1 102 ? 4.111 0.974 -22.424 1.00 71.81 102 THR A O 1
ATOM 834 N N . ARG A 1 103 ? 2.140 2.036 -22.281 1.00 83.44 103 ARG A N 1
ATOM 835 C CA . ARG A 1 103 ? 2.666 3.349 -22.675 1.00 83.44 103 ARG A CA 1
ATOM 836 C C . ARG A 1 103 ? 3.486 3.973 -21.541 1.00 83.44 103 ARG A C 1
ATOM 838 O O . ARG A 1 103 ? 3.233 3.719 -20.372 1.00 83.44 103 ARG A O 1
ATOM 845 N N . SER A 1 104 ? 4.406 4.877 -21.870 1.00 84.25 104 SER A N 1
ATOM 846 C CA . SER A 1 104 ? 5.096 5.681 -20.854 1.00 84.25 104 SER A CA 1
ATOM 847 C C . SER A 1 104 ? 4.118 6.562 -20.068 1.00 84.25 104 SER A C 1
ATOM 849 O O . SER A 1 104 ? 3.151 7.075 -20.645 1.00 84.25 104 SER A O 1
ATOM 851 N N . LEU A 1 105 ? 4.410 6.810 -18.787 1.00 88.12 105 LEU A N 1
ATOM 852 C CA . LEU A 1 105 ? 3.644 7.756 -17.974 1.00 88.12 105 LEU A CA 1
ATOM 853 C C . LEU A 1 105 ? 3.734 9.181 -18.542 1.00 88.12 105 LEU A C 1
ATOM 855 O O . LEU A 1 105 ? 4.827 9.733 -18.707 1.00 88.12 105 LEU A O 1
ATOM 859 N N . SER A 1 106 ? 2.577 9.793 -18.775 1.00 90.38 106 SER A N 1
ATOM 860 C CA . SER A 1 106 ? 2.447 11.227 -19.034 1.00 90.38 106 SER A CA 1
ATOM 861 C C . SER A 1 106 ? 2.660 12.027 -17.742 1.00 90.38 106 SER A C 1
ATOM 863 O O . SER A 1 106 ? 2.683 11.466 -16.645 1.00 90.38 106 SER A O 1
ATOM 865 N N . LEU A 1 107 ? 2.806 13.351 -17.851 1.00 90.56 107 LEU A N 1
ATOM 866 C CA . LEU A 1 107 ? 2.869 14.221 -16.671 1.00 90.56 107 LEU A CA 1
ATOM 867 C C . LEU A 1 107 ? 1.611 14.073 -15.804 1.00 90.56 107 LEU A C 1
ATOM 869 O O . LEU A 1 107 ? 1.722 13.951 -14.589 1.00 90.56 107 LEU A O 1
ATOM 873 N N . LEU A 1 108 ? 0.443 14.008 -16.447 1.00 91.00 108 LEU A N 1
ATOM 874 C CA . LEU A 1 108 ? -0.836 13.814 -15.777 1.00 91.00 108 LEU A CA 1
ATOM 875 C C . LEU A 1 108 ? -0.862 12.495 -14.991 1.00 91.00 108 LEU A C 1
ATOM 877 O O . LEU A 1 108 ? -1.214 12.503 -13.815 1.00 91.00 108 LEU A O 1
ATOM 881 N N . ASP A 1 109 ? -0.407 11.387 -15.590 1.00 92.25 109 ASP A N 1
ATOM 882 C CA . ASP A 1 109 ? -0.377 10.093 -14.891 1.00 92.25 109 ASP A CA 1
ATOM 883 C C . ASP A 1 109 ? 0.501 10.137 -13.638 1.00 92.25 109 ASP A C 1
ATOM 885 O O . ASP A 1 109 ? 0.124 9.610 -12.594 1.00 92.25 109 ASP A O 1
ATOM 889 N N . LYS A 1 110 ? 1.668 10.787 -13.732 1.00 92.88 110 LYS A N 1
ATOM 890 C CA . LYS A 1 110 ? 2.586 10.945 -12.595 1.00 92.88 110 LYS A CA 1
ATOM 891 C C . LYS A 1 110 ? 1.940 11.749 -11.473 1.00 92.88 110 LYS A C 1
ATOM 893 O O . LYS A 1 110 ? 2.025 11.348 -10.316 1.00 92.88 110 LYS A O 1
ATOM 898 N N . SER A 1 111 ? 1.276 12.855 -11.810 1.00 92.19 111 SER A N 1
ATOM 899 C CA . SER A 1 111 ? 0.571 13.687 -10.834 1.00 92.19 111 SER A CA 1
ATOM 900 C C . SER A 1 111 ? -0.527 12.908 -10.111 1.00 92.19 111 SER A C 1
ATOM 902 O O . SER A 1 111 ? -0.635 13.007 -8.893 1.00 92.19 111 SER A O 1
ATOM 904 N N . ILE A 1 112 ? -1.296 12.090 -10.832 1.00 92.69 112 ILE A N 1
ATOM 905 C CA . ILE A 1 112 ? -2.385 11.295 -10.251 1.00 92.69 112 ILE A CA 1
ATOM 906 C C . ILE A 1 112 ? -1.849 10.164 -9.384 1.00 92.69 112 ILE A C 1
ATOM 908 O O . ILE A 1 112 ? -2.346 9.958 -8.283 1.00 92.69 112 ILE A O 1
ATOM 912 N N . LEU A 1 113 ? -0.829 9.440 -9.849 1.00 93.50 113 LEU A N 1
ATOM 913 C CA . LEU A 1 113 ? -0.188 8.400 -9.046 1.00 93.50 113 LEU A CA 1
ATOM 914 C C . LEU A 1 113 ? 0.347 8.969 -7.736 1.00 93.50 113 LEU A C 1
ATOM 916 O O . LEU A 1 113 ? 0.106 8.398 -6.676 1.00 93.50 113 LEU A O 1
ATOM 920 N N . ASN A 1 114 ? 1.018 10.118 -7.802 1.00 93.31 114 ASN A N 1
ATOM 921 C CA . ASN A 1 114 ? 1.503 10.791 -6.609 1.00 93.31 114 ASN A CA 1
ATOM 922 C C . ASN A 1 114 ? 0.347 11.231 -5.697 1.00 93.31 114 ASN A C 1
ATOM 924 O O . ASN A 1 114 ? 0.411 11.008 -4.492 1.00 93.31 114 ASN A O 1
ATOM 928 N N . TYR A 1 115 ? -0.733 11.782 -6.261 1.00 92.50 115 TYR A N 1
ATOM 929 C CA . TYR A 1 115 ? -1.937 12.137 -5.505 1.00 92.50 115 TYR A CA 1
ATOM 930 C C . TYR A 1 115 ? -2.553 10.917 -4.799 1.00 92.50 115 TYR A C 1
ATOM 932 O O . TYR A 1 115 ? -2.848 10.979 -3.609 1.00 92.50 115 TYR A O 1
ATOM 940 N N . MET A 1 116 ? -2.674 9.767 -5.469 1.00 93.56 116 MET A N 1
ATOM 941 C CA . MET A 1 116 ? -3.174 8.542 -4.831 1.00 93.56 116 MET A CA 1
ATOM 942 C C . MET A 1 116 ? -2.277 8.053 -3.700 1.00 93.56 116 MET A C 1
ATOM 944 O O . MET A 1 116 ? -2.779 7.693 -2.640 1.00 93.56 116 MET A O 1
ATOM 948 N N . VAL A 1 117 ? -0.958 8.055 -3.896 1.00 92.38 117 VAL A N 1
ATOM 949 C CA . VAL A 1 117 ? -0.011 7.644 -2.850 1.00 92.38 117 VAL A CA 1
ATOM 950 C C . VAL A 1 117 ? -0.086 8.589 -1.644 1.00 92.38 117 VAL A C 1
ATOM 952 O O . VAL A 1 117 ? -0.012 8.143 -0.503 1.00 92.38 117 VAL A O 1
ATOM 955 N N . GLN A 1 118 ? -0.277 9.889 -1.872 1.00 90.31 118 GLN A N 1
ATOM 956 C CA . GLN A 1 118 ? -0.349 10.887 -0.801 1.00 90.31 118 GLN A CA 1
ATOM 957 C C . GLN A 1 118 ? -1.705 10.940 -0.087 1.00 90.31 118 GLN A C 1
ATOM 959 O O . GLN A 1 118 ? -1.753 11.352 1.069 1.00 90.31 118 GLN A O 1
ATOM 964 N N . HIS A 1 119 ? -2.792 10.521 -0.740 1.00 90.88 119 HIS A N 1
ATOM 965 C CA . HIS A 1 119 ? -4.142 10.604 -0.180 1.00 90.88 119 HIS A CA 1
ATOM 966 C C . HIS A 1 119 ? -4.763 9.227 0.075 1.00 90.88 119 HIS A C 1
ATOM 968 O O . HIS A 1 119 ? -5.071 8.892 1.215 1.00 90.88 119 HIS A O 1
ATOM 974 N N . LEU A 1 120 ? -4.912 8.392 -0.952 1.00 93.75 120 LEU A N 1
ATOM 975 C CA . LEU A 1 120 ? -5.603 7.106 -0.838 1.00 93.75 120 LEU A CA 1
ATOM 976 C C . LEU A 1 120 ? -4.795 6.043 -0.082 1.00 93.75 120 LEU A C 1
ATOM 978 O O . LEU A 1 120 ? -5.355 5.359 0.777 1.00 93.75 120 LEU A O 1
ATOM 982 N N . ASN A 1 121 ? -3.491 5.908 -0.360 1.00 92.88 121 ASN A N 1
ATOM 983 C CA . ASN A 1 121 ? -2.645 4.964 0.387 1.00 92.88 121 ASN A CA 1
ATOM 984 C C . ASN A 1 121 ? -2.592 5.357 1.862 1.00 92.88 121 ASN A C 1
ATOM 986 O O . ASN A 1 121 ? -2.710 4.500 2.729 1.00 92.88 121 ASN A O 1
ATOM 990 N N . VAL A 1 122 ? -2.488 6.658 2.138 1.00 91.00 122 VAL A N 1
ATOM 991 C CA . VAL A 1 122 ? -2.496 7.213 3.494 1.00 91.00 122 VAL A CA 1
ATOM 992 C C . VAL A 1 122 ? -3.803 6.856 4.211 1.00 91.00 122 VAL A C 1
ATOM 994 O O . VAL A 1 122 ? -3.760 6.301 5.304 1.00 91.00 122 VAL A O 1
ATOM 997 N N . LEU A 1 123 ? -4.968 7.053 3.587 1.00 92.94 123 LEU A N 1
ATOM 998 C CA . LEU A 1 123 ? -6.260 6.630 4.152 1.00 92.94 123 LEU A CA 1
ATOM 999 C C . LEU A 1 123 ? -6.344 5.110 4.395 1.00 92.94 123 LEU A C 1
ATOM 1001 O O . LEU A 1 123 ? -6.918 4.670 5.392 1.00 92.94 123 LEU A O 1
ATOM 1005 N N . THR A 1 124 ? -5.742 4.301 3.525 1.00 94.88 124 THR A N 1
ATOM 1006 C CA . THR A 1 124 ? -5.687 2.842 3.704 1.00 94.88 124 THR A CA 1
ATOM 1007 C C . THR A 1 124 ? -4.784 2.455 4.877 1.00 94.88 124 THR A C 1
ATOM 1009 O O . THR A 1 124 ? -5.173 1.643 5.714 1.00 94.88 124 THR A O 1
ATOM 1012 N N . GLU A 1 125 ? -3.612 3.080 4.999 1.00 93.31 125 GLU A N 1
ATOM 1013 C CA . GLU A 1 125 ? -2.707 2.917 6.143 1.00 93.31 125 GLU A CA 1
ATOM 1014 C C . GLU A 1 125 ? -3.369 3.361 7.454 1.00 93.31 125 GLU A C 1
ATOM 1016 O O . GLU A 1 125 ? -3.233 2.667 8.458 1.00 93.31 125 GLU A O 1
ATOM 1021 N N . TYR A 1 126 ? -4.152 4.448 7.447 1.00 93.38 126 TYR A N 1
ATOM 1022 C CA . TYR A 1 126 ? -4.950 4.864 8.606 1.00 93.38 126 TYR A CA 1
ATOM 1023 C C . TYR A 1 126 ? -5.856 3.731 9.082 1.00 93.38 126 TYR A C 1
ATOM 1025 O O . TYR A 1 126 ? -5.839 3.371 10.258 1.00 93.38 126 TYR A O 1
ATOM 1033 N N . GLN A 1 127 ? -6.630 3.142 8.165 1.00 93.62 127 GLN A N 1
ATOM 1034 C CA . GLN A 1 127 ? -7.538 2.056 8.519 1.00 93.62 127 GLN A CA 1
ATOM 1035 C C . GLN A 1 127 ? -6.802 0.807 8.991 1.00 93.62 127 GLN A C 1
ATOM 1037 O O . GLN A 1 127 ? -7.348 0.098 9.821 1.00 93.62 127 GLN A O 1
ATOM 1042 N N . MET A 1 128 ? -5.594 0.524 8.510 1.00 93.69 128 MET A N 1
ATOM 1043 C CA . MET A 1 128 ? -4.840 -0.650 8.961 1.00 93.69 128 MET A CA 1
ATOM 1044 C C . MET A 1 128 ? -4.143 -0.435 10.309 1.00 93.69 128 MET A C 1
ATOM 1046 O O . MET A 1 128 ? -4.136 -1.342 11.139 1.00 93.69 128 MET A O 1
ATOM 1050 N N . PHE A 1 129 ? -3.530 0.730 10.525 1.00 92.56 129 PHE A N 1
ATOM 1051 C CA . PHE A 1 129 ? -2.598 0.947 11.638 1.00 92.56 129 PHE A CA 1
ATOM 1052 C C . PHE A 1 129 ? -3.142 1.847 12.750 1.00 92.56 129 PHE A C 1
ATOM 1054 O O . PHE A 1 129 ? -2.797 1.648 13.913 1.00 92.56 129 PHE A O 1
ATOM 1061 N N . LEU A 1 130 ? -3.974 2.834 12.409 1.00 91.38 130 LEU A N 1
ATOM 1062 C CA . LEU A 1 130 ? -4.451 3.856 13.351 1.00 91.38 130 LEU A CA 1
ATOM 1063 C C . LEU A 1 130 ? -5.886 3.609 13.821 1.00 91.38 130 LEU A C 1
ATOM 1065 O O . LEU A 1 130 ? -6.277 4.077 14.889 1.00 91.38 130 LEU A O 1
ATOM 1069 N N . ASN A 1 131 ? -6.669 2.845 13.061 1.00 90.50 131 ASN A N 1
ATOM 1070 C CA . ASN A 1 131 ? -7.905 2.276 13.571 1.00 90.50 131 ASN A CA 1
ATOM 1071 C C . ASN A 1 131 ? -7.569 1.108 14.513 1.00 90.50 131 ASN A C 1
ATOM 1073 O O . ASN A 1 131 ? -7.115 0.059 14.059 1.00 90.50 131 ASN A O 1
ATOM 1077 N N . ASN A 1 132 ? -7.812 1.291 15.814 1.00 88.94 132 ASN A N 1
ATOM 1078 C CA . ASN A 1 132 ? -7.469 0.299 16.838 1.00 88.94 132 ASN A CA 1
ATOM 1079 C C . ASN A 1 132 ? -8.146 -1.062 16.600 1.00 88.94 132 ASN A C 1
ATOM 1081 O O . ASN A 1 132 ? -7.486 -2.089 16.710 1.00 88.94 132 ASN A O 1
ATOM 1085 N N . GLU A 1 133 ? -9.417 -1.086 16.183 1.00 89.81 133 GLU A N 1
ATOM 1086 C CA . GLU A 1 133 ? -10.139 -2.339 15.922 1.00 89.81 133 GLU A CA 1
ATOM 1087 C C . GLU A 1 133 ? -9.460 -3.159 14.820 1.00 89.81 133 GLU A C 1
ATOM 1089 O O . GLU A 1 133 ? -9.262 -4.367 14.964 1.00 89.81 133 GLU A O 1
ATOM 1094 N N . ASN A 1 134 ? -9.068 -2.503 13.730 1.00 92.12 134 ASN A N 1
ATOM 1095 C CA . ASN A 1 134 ? -8.367 -3.161 12.635 1.00 92.12 134 ASN A CA 1
ATOM 1096 C C . ASN A 1 134 ? -6.927 -3.518 13.015 1.00 92.12 134 ASN A C 1
ATOM 1098 O O . ASN A 1 134 ? -6.444 -4.589 12.649 1.00 92.12 134 ASN A O 1
ATOM 1102 N N . PHE A 1 135 ? -6.233 -2.654 13.755 1.00 92.12 135 PHE A N 1
ATOM 1103 C CA . PHE A 1 135 ? -4.856 -2.919 14.150 1.00 92.12 135 PHE A CA 1
ATOM 1104 C C . PHE A 1 135 ? -4.755 -4.154 15.051 1.00 92.12 135 PHE A C 1
ATOM 1106 O O . PHE A 1 135 ? -3.974 -5.066 14.760 1.00 92.12 135 PHE A O 1
ATOM 1113 N N . ASP A 1 136 ? -5.588 -4.214 16.092 1.00 88.88 136 ASP A N 1
ATOM 1114 C CA . ASP A 1 136 ? -5.544 -5.265 17.106 1.00 88.88 136 ASP A CA 1
ATOM 1115 C C . ASP A 1 136 ? -6.067 -6.602 16.573 1.00 88.88 136 ASP A C 1
ATOM 1117 O O . ASP A 1 136 ? -5.453 -7.646 16.808 1.00 88.88 136 ASP A O 1
ATOM 1121 N N . ASN A 1 137 ? -7.162 -6.584 15.805 1.00 89.06 137 ASN A N 1
ATOM 1122 C CA . ASN A 1 137 ? -7.814 -7.814 15.344 1.00 89.06 137 ASN A CA 1
ATOM 1123 C C . ASN A 1 137 ? -7.282 -8.338 14.005 1.00 89.06 137 ASN A C 1
ATOM 1125 O O . ASN A 1 137 ? -7.485 -9.512 13.686 1.00 89.06 137 ASN A O 1
ATOM 1129 N N . PHE A 1 138 ? -6.620 -7.494 13.210 1.00 91.12 138 PHE A N 1
ATOM 1130 C CA . PHE A 1 138 ? -6.166 -7.854 11.870 1.00 91.12 138 PHE A CA 1
ATOM 1131 C C . PHE A 1 138 ? -4.675 -7.583 11.658 1.00 91.12 138 PHE A C 1
ATOM 1133 O O . PHE A 1 138 ? -3.904 -8.527 11.475 1.00 91.12 138 PHE A O 1
ATOM 1140 N N . THR A 1 139 ? -4.241 -6.323 11.699 1.00 91.19 139 THR A N 1
ATOM 1141 C CA . THR A 1 139 ? -2.906 -5.922 11.222 1.00 91.19 139 THR A CA 1
ATOM 1142 C C . THR A 1 139 ? -1.781 -6.551 12.034 1.00 91.19 139 THR A C 1
ATOM 1144 O O . THR A 1 139 ? -0.848 -7.101 11.452 1.00 91.19 139 THR A O 1
ATOM 1147 N N . LYS A 1 140 ? -1.885 -6.556 13.369 1.00 89.00 140 LYS A N 1
ATOM 1148 C CA . LYS A 1 140 ? -0.879 -7.156 14.259 1.00 89.00 140 LYS A CA 1
ATOM 1149 C C . LYS A 1 140 ? -0.674 -8.644 13.967 1.00 89.00 140 LYS A C 1
ATOM 1151 O O . LYS A 1 140 ? 0.462 -9.101 13.851 1.00 89.00 140 LYS A O 1
ATOM 1156 N N . LYS A 1 141 ? -1.774 -9.379 13.779 1.00 87.62 141 LYS A N 1
ATOM 1157 C CA . LYS A 1 141 ? -1.753 -10.805 13.429 1.00 87.62 141 LYS A CA 1
ATOM 1158 C C . LYS A 1 141 ? -1.230 -11.035 12.010 1.00 87.62 141 LYS A C 1
ATOM 1160 O O . LYS A 1 141 ? -0.467 -11.963 11.767 1.00 87.62 141 LYS A O 1
ATOM 1165 N N . LYS A 1 142 ? -1.616 -10.187 11.053 1.00 88.75 142 LYS A N 1
ATOM 1166 C CA . LYS A 1 142 ? -1.148 -10.327 9.672 1.00 88.75 142 LYS A CA 1
ATOM 1167 C C . LYS A 1 142 ? 0.354 -10.076 9.577 1.00 88.75 142 LYS A C 1
ATOM 1169 O O . LYS A 1 142 ? 1.032 -10.838 8.904 1.00 88.75 142 LYS A O 1
ATOM 1174 N N . ILE A 1 143 ? 0.877 -9.085 10.302 1.00 88.19 143 ILE A N 1
ATOM 1175 C CA . ILE A 1 143 ? 2.318 -8.830 10.411 1.00 88.19 143 ILE A CA 1
ATOM 1176 C C . ILE A 1 143 ? 3.022 -10.012 11.067 1.00 88.19 143 ILE A C 1
ATOM 1178 O O . ILE A 1 143 ? 4.024 -10.448 10.519 1.00 88.19 143 ILE A O 1
ATOM 1182 N N . SER A 1 144 ? 2.508 -10.585 12.163 1.00 83.44 144 SER A N 1
ATOM 1183 C CA . SER A 1 144 ? 3.190 -11.711 12.819 1.00 83.44 144 SER A CA 1
ATOM 1184 C C . SER A 1 144 ? 3.420 -12.909 11.901 1.00 83.44 144 SER A C 1
ATOM 1186 O O . SER A 1 144 ? 4.457 -13.552 12.005 1.00 83.44 144 SER A O 1
ATOM 1188 N N . ASN A 1 145 ? 2.515 -13.162 10.955 1.00 83.69 145 ASN A N 1
ATOM 1189 C CA . ASN A 1 145 ? 2.645 -14.279 10.017 1.00 83.69 145 ASN A CA 1
ATOM 1190 C C . ASN A 1 145 ? 3.719 -14.053 8.936 1.00 83.69 145 ASN A C 1
ATOM 1192 O O . ASN A 1 145 ? 4.157 -14.999 8.287 1.00 83.69 145 ASN A O 1
ATOM 1196 N N . LEU A 1 146 ? 4.176 -12.814 8.727 1.00 83.81 146 LEU A N 1
ATOM 1197 C CA . LEU A 1 146 ? 5.190 -12.499 7.709 1.00 83.81 146 LEU A CA 1
ATOM 1198 C C . LEU A 1 146 ? 6.617 -12.827 8.158 1.00 83.81 146 LEU A C 1
ATOM 1200 O O . LEU A 1 146 ? 7.542 -12.813 7.339 1.00 83.81 146 LEU A O 1
ATOM 1204 N N . PHE A 1 147 ? 6.801 -13.104 9.446 1.00 77.06 147 PHE A N 1
ATOM 1205 C CA . PHE A 1 147 ? 8.091 -13.309 10.080 1.00 77.06 147 PHE A CA 1
ATOM 1206 C C . PHE A 1 147 ? 8.098 -14.682 10.744 1.00 77.06 147 PHE A C 1
ATOM 1208 O O . PHE A 1 147 ? 7.127 -15.112 11.351 1.00 77.06 147 PHE A O 1
ATOM 1215 N N . ASN A 1 148 ? 9.232 -15.371 10.683 1.00 66.75 148 ASN A N 1
ATOM 1216 C CA . ASN A 1 148 ? 9.389 -16.641 11.382 1.00 66.75 148 ASN A CA 1
ATOM 1217 C C . ASN A 1 148 ? 9.726 -16.363 12.847 1.00 66.75 148 ASN A C 1
ATOM 1219 O O . ASN A 1 148 ? 10.233 -15.298 13.201 1.00 66.75 148 ASN A O 1
ATOM 1223 N N . TRP A 1 149 ? 9.471 -17.335 13.709 1.00 61.50 149 TRP A N 1
ATOM 1224 C CA . TRP A 1 149 ? 9.926 -17.289 15.091 1.00 61.50 149 TRP A CA 1
ATOM 1225 C C . TRP A 1 149 ? 11.466 -17.418 15.114 1.00 61.50 149 TRP A C 1
ATOM 1227 O O . TRP A 1 149 ? 11.996 -18.169 14.288 1.00 61.50 149 TRP A O 1
ATOM 1237 N N . PRO A 1 150 ? 12.220 -16.720 15.992 1.00 62.59 150 PRO A N 1
ATOM 1238 C CA . PRO A 1 150 ? 11.801 -15.911 17.145 1.00 62.59 150 PRO A CA 1
ATOM 1239 C C . PRO A 1 150 ? 11.763 -14.394 16.878 1.00 62.59 150 PRO A C 1
ATOM 1241 O O . PRO A 1 150 ? 11.820 -13.609 17.824 1.00 62.59 150 PRO A O 1
ATOM 1244 N N . PHE A 1 151 ? 11.743 -13.956 15.613 1.00 63.91 151 PHE A N 1
ATOM 1245 C CA . PHE A 1 151 ? 11.817 -12.529 15.286 1.00 63.91 151 PHE A CA 1
ATOM 1246 C C . PHE A 1 151 ? 10.637 -11.779 15.913 1.00 63.91 151 PHE A C 1
ATOM 1248 O O . PHE A 1 151 ? 9.533 -12.302 15.986 1.00 63.91 151 PHE A O 1
ATOM 1255 N N . ASN A 1 152 ? 10.888 -10.591 16.461 1.00 61.12 152 ASN A N 1
ATOM 1256 C CA . ASN A 1 152 ? 10.008 -9.960 17.443 1.00 61.12 152 ASN A CA 1
ATOM 1257 C C . ASN A 1 152 ? 8.754 -9.342 16.784 1.00 61.12 152 ASN A C 1
ATOM 1259 O O . ASN A 1 152 ? 8.690 -8.141 16.525 1.00 61.12 152 ASN A O 1
ATOM 1263 N N . TRP A 1 153 ? 7.767 -10.187 16.474 1.00 65.12 153 TRP A N 1
ATOM 1264 C CA . TRP A 1 153 ? 6.557 -9.851 15.711 1.00 65.12 153 TRP A CA 1
ATOM 1265 C C . TRP A 1 153 ? 5.759 -8.690 16.307 1.00 65.12 153 TRP A C 1
ATOM 1267 O O . TRP A 1 153 ? 5.188 -7.881 15.577 1.00 65.12 153 TRP A O 1
ATOM 1277 N N . VAL A 1 154 ? 5.743 -8.596 17.639 1.00 63.72 154 VAL A N 1
ATOM 1278 C CA . VAL A 1 154 ? 5.038 -7.534 18.366 1.00 63.72 154 VAL A CA 1
ATOM 1279 C C . VAL A 1 154 ? 5.719 -6.187 18.135 1.00 63.72 154 VAL A C 1
ATOM 1281 O O . VAL A 1 154 ? 5.044 -5.212 17.812 1.00 63.72 154 VAL A O 1
ATOM 1284 N N . ASN A 1 155 ? 7.050 -6.146 18.211 1.00 74.56 155 ASN A N 1
ATOM 1285 C CA . ASN A 1 155 ? 7.805 -4.908 18.035 1.00 74.56 155 ASN A CA 1
ATOM 1286 C C . ASN A 1 155 ? 7.701 -4.377 16.607 1.00 74.56 155 ASN A C 1
ATOM 1288 O O . ASN A 1 155 ? 7.617 -3.170 16.422 1.00 74.56 155 ASN A O 1
ATOM 1292 N N . TYR A 1 156 ? 7.655 -5.258 15.604 1.00 80.62 156 TYR A N 1
ATOM 1293 C CA . TYR A 1 156 ? 7.576 -4.821 14.212 1.00 80.62 156 TYR A CA 1
ATOM 1294 C C . TYR A 1 156 ? 6.231 -4.170 13.875 1.00 80.62 156 TYR A C 1
ATOM 1296 O O . TYR A 1 156 ? 6.184 -3.131 13.219 1.00 80.62 156 TYR A O 1
ATOM 1304 N N . ALA A 1 157 ? 5.125 -4.750 14.353 1.00 85.56 157 ALA A N 1
ATOM 1305 C CA . ALA A 1 157 ? 3.799 -4.165 14.161 1.00 85.56 157 ALA A CA 1
ATOM 1306 C C . ALA A 1 157 ? 3.682 -2.785 14.828 1.00 85.56 157 ALA A C 1
ATOM 1308 O O . ALA A 1 157 ? 3.089 -1.873 14.250 1.00 85.56 157 ALA A O 1
ATOM 1309 N N . LEU A 1 158 ? 4.280 -2.623 16.013 1.00 86.69 158 LEU A N 1
ATOM 1310 C CA . LEU A 1 158 ? 4.339 -1.345 16.723 1.00 86.69 158 LEU A CA 1
ATOM 1311 C C . LEU A 1 158 ? 5.267 -0.337 16.031 1.00 86.69 158 LEU A C 1
ATOM 1313 O O . LEU A 1 158 ? 4.879 0.815 15.873 1.00 86.69 158 LEU A O 1
ATOM 1317 N N . GLU A 1 159 ? 6.441 -0.756 15.549 1.00 86.19 159 GLU A N 1
ATOM 1318 C CA . GLU A 1 159 ? 7.347 0.104 14.772 1.00 86.19 159 GLU A CA 1
ATOM 1319 C C . GLU A 1 159 ? 6.647 0.634 13.516 1.00 86.19 159 GLU A C 1
ATOM 1321 O O . GLU A 1 159 ? 6.663 1.837 13.260 1.00 86.19 159 GLU A O 1
ATOM 1326 N N . MET A 1 160 ? 5.961 -0.236 12.764 1.00 87.81 160 MET A N 1
ATOM 1327 C CA . MET A 1 160 ? 5.173 0.195 11.607 1.00 87.81 160 MET A CA 1
ATOM 1328 C C . MET A 1 160 ? 4.057 1.159 12.011 1.00 87.81 160 MET A C 1
ATOM 1330 O O . MET A 1 160 ? 3.889 2.185 11.354 1.00 87.81 160 MET A O 1
ATOM 1334 N N . LYS A 1 161 ? 3.327 0.878 13.100 1.00 90.00 161 LYS A N 1
ATOM 1335 C CA . LYS A 1 161 ? 2.302 1.794 13.615 1.00 90.00 161 LYS A CA 1
ATOM 1336 C C . LYS A 1 161 ? 2.899 3.170 13.906 1.00 90.00 161 LYS A C 1
ATOM 1338 O O . LYS A 1 161 ? 2.375 4.150 13.392 1.00 90.00 161 LYS A O 1
ATOM 1343 N N . HIS A 1 162 ? 4.025 3.251 14.612 1.00 87.75 162 HIS A N 1
ATOM 1344 C CA . HIS A 1 162 ? 4.695 4.519 14.910 1.00 87.75 162 HIS A CA 1
ATOM 1345 C C . HIS A 1 162 ? 5.174 5.272 13.665 1.00 87.75 162 HIS A C 1
ATOM 1347 O O . HIS A 1 162 ? 4.989 6.485 13.583 1.00 87.75 162 HIS A O 1
ATOM 1353 N N . ILE A 1 163 ? 5.732 4.577 12.667 1.00 87.06 163 ILE A N 1
ATOM 1354 C CA . ILE A 1 163 ? 6.113 5.201 11.387 1.00 87.06 163 ILE A CA 1
ATOM 1355 C C . ILE A 1 163 ? 4.882 5.831 10.715 1.00 87.06 163 ILE A C 1
ATOM 1357 O O . ILE A 1 163 ? 4.949 6.951 10.202 1.00 87.06 163 ILE A O 1
ATOM 1361 N N . ILE A 1 164 ? 3.741 5.136 10.735 1.00 89.25 164 ILE A N 1
ATOM 1362 C CA . ILE A 1 164 ? 2.485 5.659 10.187 1.00 89.25 164 ILE A CA 1
ATOM 1363 C C . ILE A 1 164 ? 1.942 6.813 11.040 1.00 89.25 164 ILE A C 1
ATOM 1365 O O . ILE A 1 164 ? 1.518 7.821 10.478 1.00 89.25 164 ILE A O 1
ATOM 1369 N N . GLU A 1 165 ? 2.003 6.733 12.369 1.00 88.50 165 GLU A N 1
ATOM 1370 C CA . GLU A 1 165 ? 1.628 7.831 13.270 1.00 88.50 165 GLU A CA 1
ATOM 1371 C C . GLU A 1 165 ? 2.440 9.099 12.982 1.00 88.50 165 GLU A C 1
ATOM 1373 O O . GLU A 1 165 ? 1.870 10.185 12.884 1.00 88.50 165 GLU A O 1
ATOM 1378 N N . GLU A 1 166 ? 3.757 8.985 12.795 1.00 85.12 166 GLU A N 1
ATOM 1379 C CA . GLU A 1 166 ? 4.624 10.113 12.448 1.00 85.12 166 GLU A CA 1
ATOM 1380 C C . GLU A 1 166 ? 4.269 10.689 11.070 1.00 85.12 166 GLU A C 1
ATOM 1382 O O . GLU A 1 166 ? 4.103 11.904 10.916 1.00 85.12 166 GLU A O 1
ATOM 1387 N N . LYS A 1 167 ? 4.060 9.817 10.074 1.00 83.56 167 LYS A N 1
ATOM 1388 C CA . LYS A 1 167 ? 3.605 10.210 8.733 1.00 83.56 167 LYS A CA 1
ATOM 1389 C C . LYS A 1 167 ? 2.287 10.990 8.793 1.00 83.56 167 LYS A C 1
ATOM 1391 O O . LYS A 1 167 ? 2.139 11.980 8.072 1.00 83.56 167 LYS A O 1
ATOM 1396 N N . PHE A 1 168 ? 1.361 10.579 9.659 1.00 82.25 168 PHE A N 1
ATOM 1397 C CA . PHE A 1 168 ? 0.080 11.247 9.889 1.00 82.25 168 PHE A CA 1
ATOM 1398 C C . PHE A 1 168 ? 0.194 12.523 10.720 1.00 82.25 168 PHE A C 1
ATOM 1400 O O . PHE A 1 168 ? -0.520 13.475 10.439 1.00 82.25 168 PHE A O 1
ATOM 1407 N N . ASN A 1 169 ? 1.095 12.607 11.693 1.00 78.94 169 ASN A N 1
ATOM 1408 C CA . ASN A 1 169 ? 1.310 13.852 12.433 1.00 78.94 169 ASN A CA 1
ATOM 1409 C C . ASN A 1 169 ? 1.884 14.951 11.525 1.00 78.94 169 ASN A C 1
ATOM 1411 O O . ASN A 1 169 ? 1.520 16.117 11.662 1.00 78.94 169 ASN A O 1
ATOM 1415 N N . ASN A 1 170 ? 2.743 14.576 10.574 1.00 74.50 170 ASN A N 1
ATOM 1416 C CA . ASN A 1 170 ? 3.386 15.522 9.662 1.00 74.50 170 ASN A CA 1
ATOM 1417 C C . ASN A 1 170 ? 2.482 15.949 8.492 1.00 74.50 170 ASN A C 1
ATOM 1419 O O . ASN A 1 170 ? 2.617 17.067 7.999 1.00 74.50 170 ASN A O 1
ATOM 1423 N N . ASN A 1 171 ? 1.567 15.080 8.041 1.00 66.31 171 ASN A N 1
ATOM 1424 C CA . ASN A 1 171 ? 0.790 15.297 6.808 1.00 66.31 171 ASN A CA 1
ATOM 1425 C C . ASN A 1 171 ? -0.735 15.199 6.983 1.00 66.31 171 ASN A C 1
ATOM 1427 O O . ASN A 1 171 ? -1.492 15.496 6.058 1.00 66.31 171 ASN A O 1
ATOM 1431 N N . GLY A 1 172 ? -1.204 14.721 8.132 1.00 60.94 172 GLY A N 1
ATOM 1432 C CA . GLY A 1 172 ? -2.579 14.301 8.350 1.00 60.94 172 GLY A CA 1
ATOM 1433 C C . GLY A 1 172 ? -3.487 15.422 8.837 1.00 60.94 172 GLY A C 1
ATOM 1434 O O . GLY A 1 172 ? -3.141 16.231 9.692 1.00 60.94 172 GLY A O 1
ATOM 1435 N N . LYS A 1 173 ? -4.710 15.421 8.305 1.00 66.44 173 LYS A N 1
ATOM 1436 C CA . LYS A 1 173 ? -5.835 16.241 8.783 1.00 66.44 173 LYS A CA 1
ATOM 1437 C C . LYS A 1 173 ? -6.795 15.457 9.696 1.00 66.44 173 LYS A C 1
ATOM 1439 O O . LYS A 1 173 ? -7.764 16.031 10.185 1.00 66.44 173 LYS A O 1
ATOM 1444 N N . ILE A 1 174 ? -6.569 14.150 9.868 1.00 74.50 174 ILE A N 1
ATOM 1445 C CA . ILE A 1 174 ? -7.383 13.246 10.696 1.00 74.50 174 ILE A CA 1
ATOM 1446 C C . ILE A 1 174 ? -6.623 12.998 11.997 1.00 74.50 174 ILE A C 1
ATOM 1448 O O . ILE A 1 174 ? -5.441 12.660 11.956 1.00 74.50 174 ILE A O 1
ATOM 1452 N N . GLY A 1 175 ? -7.291 13.150 13.140 1.00 70.31 175 GLY A N 1
ATOM 1453 C CA . GLY A 1 175 ? -6.714 12.708 14.409 1.00 70.31 175 GLY A CA 1
ATOM 1454 C C . GLY A 1 175 ? -6.820 11.191 14.600 1.00 70.31 175 GLY A C 1
ATOM 1455 O O . GLY A 1 175 ? -7.518 10.484 13.872 1.00 70.31 175 GLY A O 1
ATOM 1456 N N . PHE A 1 176 ? -6.113 10.665 15.587 1.00 74.50 176 PHE A N 1
ATOM 1457 C CA . PHE A 1 176 ? -6.201 9.261 15.970 1.00 74.50 176 PHE A CA 1
ATOM 1458 C C . PHE A 1 176 ? -6.009 9.135 17.476 1.00 74.50 176 PHE A C 1
ATOM 1460 O O . PHE A 1 176 ? -5.384 9.987 18.113 1.00 74.50 176 PHE A O 1
ATOM 1467 N N . ILE A 1 177 ? -6.569 8.072 18.047 1.00 72.50 177 ILE A N 1
ATOM 1468 C CA . ILE A 1 177 ? -6.417 7.780 19.469 1.00 72.50 177 ILE A CA 1
ATOM 1469 C C . ILE A 1 177 ? -5.056 7.124 19.650 1.00 72.50 177 ILE A C 1
ATOM 1471 O O . ILE A 1 177 ? -4.824 6.019 19.161 1.00 72.50 177 ILE A O 1
ATOM 1475 N N . ARG A 1 178 ? -4.152 7.812 20.348 1.00 66.75 178 ARG A N 1
ATOM 1476 C CA . ARG A 1 178 ? -2.899 7.200 20.796 1.00 66.75 178 ARG A CA 1
ATOM 1477 C C . ARG A 1 178 ? -3.237 6.082 21.776 1.00 66.75 178 ARG A C 1
ATOM 1479 O O . ARG A 1 178 ? -4.126 6.259 22.610 1.00 66.75 178 ARG A O 1
ATOM 1486 N N . GLY A 1 179 ? -2.532 4.956 21.672 1.00 53.84 179 GLY A N 1
ATOM 1487 C CA . GLY A 1 179 ? -2.609 3.907 22.689 1.00 53.84 179 GLY A CA 1
ATOM 1488 C C . GLY A 1 179 ? -2.434 4.523 24.077 1.00 53.84 179 GLY A C 1
ATOM 1489 O O . GLY A 1 179 ? -1.651 5.463 24.251 1.00 53.84 179 GLY A O 1
ATOM 1490 N N . SER A 1 180 ? -3.229 4.064 25.045 1.00 40.00 180 SER A N 1
ATOM 1491 C CA . SER A 1 180 ? -3.095 4.521 26.428 1.00 40.00 180 SER A CA 1
ATOM 1492 C C . SER A 1 180 ? -1.648 4.232 26.860 1.00 40.00 180 SER A C 1
ATOM 1494 O O . SER A 1 180 ? -1.181 3.117 26.633 1.00 40.00 180 SER A O 1
ATOM 1496 N N . PRO A 1 181 ? -0.924 5.161 27.511 1.00 40.38 181 PRO A N 1
ATOM 1497 C CA . PRO A 1 181 ? 0.421 4.897 28.044 1.00 40.38 181 PRO A CA 1
ATOM 1498 C C . PRO A 1 181 ? 0.453 3.795 29.126 1.00 40.38 181 PRO A C 1
ATOM 1500 O O . PRO A 1 181 ? 1.480 3.577 29.757 1.00 40.38 181 PRO A O 1
ATOM 1503 N N . GLU A 1 182 ? -0.673 3.126 29.376 1.00 43.06 182 GLU A N 1
ATOM 1504 C CA . GLU A 1 182 ? -0.799 1.929 30.207 1.00 43.06 182 GLU A CA 1
ATOM 1505 C C . GLU A 1 182 ? -0.178 0.691 29.539 1.00 43.06 182 GLU A C 1
ATOM 1507 O O . GLU A 1 182 ? 0.326 -0.158 30.262 1.00 43.06 182 GLU A O 1
ATOM 1512 N N . ASP A 1 183 ? -0.065 0.635 28.204 1.00 44.62 183 ASP A N 1
ATOM 1513 C CA . ASP A 1 183 ? 0.699 -0.431 27.523 1.00 44.62 183 ASP A CA 1
ATOM 1514 C C . ASP A 1 183 ? 2.231 -0.290 27.724 1.00 44.62 183 ASP A C 1
ATOM 1516 O O . ASP A 1 183 ? 2.991 -1.204 27.411 1.00 44.62 183 ASP A O 1
ATOM 1520 N N . GLU A 1 184 ? 2.694 0.840 28.281 1.00 40.47 184 GLU A N 1
ATOM 1521 C CA . GLU A 1 184 ? 4.097 1.118 28.643 1.00 40.47 184 GLU A CA 1
ATOM 1522 C C . GLU A 1 184 ? 4.337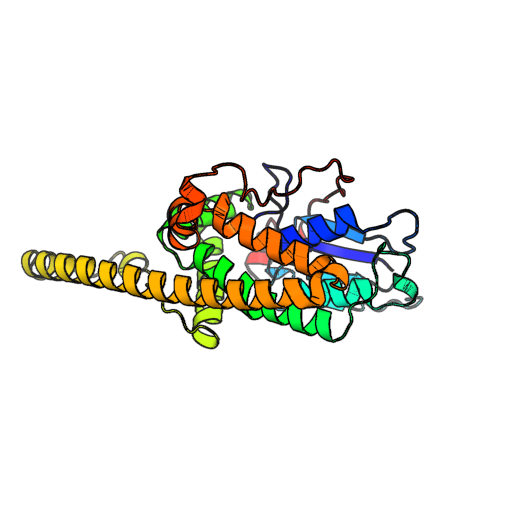 1.204 30.164 1.00 40.47 184 GLU A C 1
ATOM 1524 O O . GLU A 1 184 ? 5.453 1.491 30.603 1.00 40.47 184 GLU A O 1
ATOM 1529 N N . LYS A 1 185 ? 3.314 0.981 31.000 1.00 36.44 185 LYS A N 1
ATOM 1530 C CA . LYS A 1 185 ? 3.407 1.180 32.455 1.00 36.44 185 LYS A CA 1
ATOM 1531 C C . LYS A 1 185 ? 2.903 -0.020 33.245 1.00 36.44 185 LYS A C 1
ATOM 1533 O O . LYS A 1 185 ? 1.985 0.102 34.052 1.00 36.44 185 LYS A O 1
ATOM 1538 N N . ASP A 1 186 ? 3.596 -1.143 33.113 1.00 40.38 186 ASP A N 1
ATOM 1539 C CA . ASP A 1 186 ? 3.667 -2.080 34.229 1.00 40.38 186 ASP A CA 1
ATOM 1540 C C . ASP A 1 186 ? 4.658 -1.530 35.273 1.00 40.38 186 ASP A C 1
ATOM 1542 O O . ASP A 1 186 ? 5.803 -1.209 34.956 1.00 40.38 186 ASP A O 1
ATOM 1546 N N . TYR A 1 187 ? 4.199 -1.441 36.527 1.00 40.03 187 TYR A N 1
ATOM 1547 C CA . TYR A 1 187 ? 4.931 -1.061 37.750 1.00 40.03 187 TYR A CA 1
ATOM 1548 C C . TYR A 1 187 ? 5.117 0.438 38.064 1.00 40.03 187 TYR A C 1
ATOM 1550 O O . TYR A 1 187 ? 6.242 0.917 38.186 1.00 40.03 187 TYR A O 1
ATOM 1558 N N . ALA A 1 188 ? 4.039 1.166 38.380 1.00 34.66 188 ALA A N 1
ATOM 1559 C CA . ALA A 1 188 ? 4.148 2.276 39.338 1.00 34.66 188 ALA A CA 1
ATOM 1560 C C . ALA A 1 188 ? 2.820 2.599 40.050 1.00 34.66 188 ALA A C 1
ATOM 1562 O O . ALA A 1 188 ? 1.920 3.175 39.452 1.00 34.66 188 ALA A O 1
ATOM 1563 N N . GLY A 1 189 ? 2.760 2.308 41.356 1.00 37.06 189 GLY A N 1
ATOM 1564 C CA . GLY A 1 189 ? 1.930 3.048 42.316 1.00 37.06 189 GLY A CA 1
ATOM 1565 C C . GLY A 1 189 ? 0.496 2.557 42.522 1.00 37.06 189 GLY A C 1
ATOM 1566 O O . GLY A 1 189 ? -0.450 3.164 42.035 1.00 37.06 189 GLY A O 1
ATOM 1567 N N . PHE A 1 190 ? 0.333 1.509 43.331 1.00 44.78 190 PHE A N 1
ATOM 1568 C CA . PHE A 1 190 ? -0.920 1.239 44.040 1.00 44.78 190 PHE A CA 1
ATOM 1569 C C . PHE A 1 190 ? -0.995 2.184 45.247 1.00 44.78 190 PHE A C 1
ATOM 1571 O O . PHE A 1 190 ? -0.374 1.897 46.262 1.00 44.78 190 PHE A O 1
ATOM 1578 N N . ASP A 1 191 ? -1.661 3.328 45.090 1.00 51.59 191 ASP A N 1
ATOM 1579 C CA . ASP A 1 191 ? -2.430 4.016 46.143 1.00 51.59 191 ASP A CA 1
ATOM 1580 C C . ASP A 1 191 ? -2.952 5.358 45.607 1.00 51.59 191 ASP A C 1
ATOM 1582 O O . ASP A 1 191 ? -2.192 6.310 45.480 1.00 51.59 191 ASP A O 1
ATOM 1586 N N . GLU A 1 192 ? -4.247 5.408 45.264 1.00 45.22 192 GLU A N 1
ATOM 1587 C CA . GLU A 1 192 ? -5.143 6.574 45.423 1.00 45.22 192 GLU A CA 1
ATOM 1588 C C . GLU A 1 192 ? -6.552 6.229 44.891 1.00 45.22 192 GLU A C 1
ATOM 1590 O O . GLU A 1 192 ? -6.738 5.951 43.716 1.00 45.22 192 GLU A O 1
ATOM 1595 N N . ASP A 1 193 ? -7.561 6.215 45.765 1.00 49.22 193 ASP A N 1
ATOM 1596 C CA . ASP A 1 193 ? -9.008 6.211 45.479 1.00 49.22 193 ASP A CA 1
ATOM 1597 C C . ASP A 1 193 ? -9.518 5.462 44.229 1.00 49.22 193 ASP A C 1
ATOM 1599 O O . ASP A 1 193 ? -9.798 6.044 43.174 1.00 49.22 193 ASP A O 1
ATOM 1603 N N . MET A 1 194 ? -9.805 4.169 44.417 1.00 54.00 194 MET A N 1
ATOM 1604 C CA . MET A 1 194 ? -10.474 3.268 43.462 1.00 54.00 194 MET A CA 1
ATOM 1605 C C . MET A 1 194 ? -11.790 3.845 42.890 1.00 54.00 194 MET A C 1
ATOM 1607 O O . MET A 1 194 ? -12.155 3.572 41.750 1.00 54.00 194 MET A O 1
ATOM 1611 N N . THR A 1 195 ? -12.500 4.687 43.645 1.00 53.72 195 THR A N 1
ATOM 1612 C CA . THR A 1 195 ? -13.718 5.380 43.190 1.00 53.72 195 THR A CA 1
ATOM 1613 C C . THR A 1 195 ? -13.414 6.518 42.217 1.00 53.72 195 THR A C 1
ATOM 1615 O O . THR A 1 195 ? -14.116 6.660 41.217 1.00 53.72 195 THR A O 1
ATOM 1618 N N . SER A 1 196 ? -12.347 7.292 42.442 1.00 51.53 196 SER A N 1
ATOM 1619 C CA . SER A 1 196 ? -11.897 8.325 41.502 1.00 51.53 196 SER A CA 1
ATOM 1620 C C . SER A 1 196 ? -11.409 7.704 40.190 1.00 51.53 196 SER A C 1
ATOM 1622 O O . SER A 1 196 ? -11.687 8.251 39.124 1.00 51.53 196 SER A O 1
ATOM 1624 N N . TYR A 1 197 ? -10.784 6.521 40.258 1.00 53.47 197 TYR A N 1
ATOM 1625 C CA . TYR A 1 197 ? -10.456 5.709 39.090 1.00 53.47 197 TYR A CA 1
ATOM 1626 C C . TYR A 1 197 ? -11.712 5.273 38.340 1.00 53.47 197 TYR A C 1
ATOM 1628 O O . TYR A 1 197 ? -11.756 5.481 37.140 1.00 53.47 197 TYR A O 1
ATOM 1636 N N . LEU A 1 198 ? -12.758 4.780 39.016 1.00 51.69 198 LEU A N 1
ATOM 1637 C CA . LEU A 1 198 ? -14.015 4.359 38.370 1.00 51.69 198 LEU A CA 1
ATOM 1638 C C . LEU A 1 198 ? -14.788 5.506 37.690 1.00 51.69 198 LEU A C 1
ATOM 1640 O O . LEU A 1 198 ? -15.432 5.293 36.662 1.00 51.69 198 LEU A O 1
ATOM 1644 N N . PHE A 1 199 ? -14.746 6.724 38.241 1.00 53.84 199 PHE A N 1
ATOM 1645 C CA . PHE A 1 199 ? -15.343 7.902 37.596 1.00 53.84 199 PHE A CA 1
ATOM 1646 C C . PHE A 1 199 ? -14.462 8.452 36.466 1.00 53.84 199 PHE A C 1
ATOM 1648 O O . PHE A 1 199 ? -14.984 8.853 35.426 1.00 53.84 199 PHE A O 1
ATOM 1655 N N . LYS A 1 200 ? -13.131 8.430 36.628 1.00 54.09 200 LYS A N 1
ATOM 1656 C CA . LYS A 1 200 ? -12.186 8.810 35.569 1.00 54.09 200 LYS A CA 1
ATOM 1657 C C . LYS A 1 200 ? -12.205 7.817 34.410 1.00 54.09 200 LYS A C 1
ATOM 1659 O O . LYS A 1 200 ? -12.150 8.268 33.276 1.00 54.09 200 LYS A O 1
ATOM 1664 N N . THR A 1 201 ? -12.329 6.512 34.653 1.00 56.38 201 THR A N 1
ATOM 1665 C CA . THR A 1 201 ? -12.424 5.500 33.591 1.00 56.38 201 THR A CA 1
ATOM 1666 C C . THR A 1 201 ? -13.731 5.617 32.828 1.00 56.38 201 THR A C 1
ATOM 1668 O O . THR A 1 201 ? -13.678 5.651 31.609 1.00 56.38 201 THR A O 1
ATOM 1671 N N . LYS A 1 202 ? -14.879 5.810 33.495 1.00 55.78 202 LYS A N 1
ATOM 1672 C CA . LYS A 1 202 ? -16.154 6.045 32.789 1.00 55.78 202 LYS A CA 1
ATOM 1673 C C . LYS A 1 202 ? -16.128 7.296 31.909 1.00 55.78 202 LYS A C 1
ATOM 1675 O O . LYS A 1 202 ? -16.585 7.244 30.771 1.00 55.78 202 LYS A O 1
ATOM 1680 N N . ASN A 1 203 ? -15.561 8.398 32.404 1.00 55.97 203 ASN A N 1
ATOM 1681 C CA . ASN A 1 203 ? -15.415 9.616 31.603 1.00 55.97 203 ASN A CA 1
ATOM 1682 C C . ASN A 1 203 ? -14.387 9.431 30.471 1.00 55.97 203 ASN A C 1
ATOM 1684 O O . ASN A 1 203 ? -14.655 9.836 29.349 1.00 55.97 203 ASN A O 1
ATOM 1688 N N . LYS A 1 204 ? -13.260 8.745 30.719 1.00 57.56 204 LYS A N 1
ATOM 1689 C CA . LYS A 1 204 ? -12.222 8.435 29.715 1.00 57.56 204 LYS A CA 1
ATOM 1690 C C . LYS A 1 204 ? -12.743 7.494 28.622 1.00 57.56 204 LYS A C 1
ATOM 1692 O O . LYS A 1 204 ? -12.423 7.692 27.457 1.00 57.56 204 LYS A O 1
ATOM 1697 N N . GLU A 1 205 ? -13.575 6.512 28.965 1.00 60.31 205 GLU A N 1
ATOM 1698 C CA . GLU A 1 205 ? -14.254 5.627 28.010 1.00 60.31 205 GLU A CA 1
ATOM 1699 C C . GLU A 1 205 ? -15.251 6.410 27.150 1.00 60.31 205 GLU A C 1
ATOM 1701 O O . GLU A 1 205 ? -15.246 6.283 25.924 1.00 60.31 205 GLU A O 1
ATOM 1706 N N . GLN A 1 206 ? -16.058 7.279 27.763 1.00 59.94 206 GLN A N 1
ATOM 1707 C CA . GLN A 1 206 ? -17.025 8.101 27.041 1.00 59.94 206 GLN A CA 1
ATOM 1708 C C . GLN A 1 206 ? -16.338 9.131 26.125 1.00 59.94 206 GLN A C 1
ATOM 1710 O O . GLN A 1 206 ? -16.711 9.236 24.955 1.00 59.94 206 GLN A O 1
ATOM 1715 N N . ASP A 1 207 ? -15.285 9.803 26.593 1.00 60.41 207 ASP A N 1
ATOM 1716 C CA . ASP A 1 207 ? -14.471 10.723 25.789 1.00 60.41 207 ASP A CA 1
ATOM 1717 C C . ASP A 1 207 ? -13.742 9.984 24.656 1.00 60.41 207 ASP A C 1
ATOM 1719 O O . ASP A 1 207 ? -13.770 10.432 23.509 1.00 60.41 207 ASP A O 1
ATOM 1723 N N . SER A 1 208 ? -13.200 8.788 24.922 1.00 70.12 208 SER A N 1
ATOM 1724 C CA . SER A 1 208 ? -12.589 7.954 23.879 1.00 70.12 208 SER A CA 1
ATOM 1725 C C . SER A 1 208 ? -13.602 7.540 22.809 1.00 70.12 208 SER A C 1
ATOM 1727 O O . SER A 1 208 ? -13.280 7.560 21.624 1.00 70.12 208 SER A O 1
ATOM 1729 N N . SER A 1 209 ? -14.852 7.247 23.188 1.00 75.56 209 SER A N 1
ATOM 1730 C CA . SER A 1 209 ? -15.908 6.899 22.232 1.00 75.56 209 SER A CA 1
ATOM 1731 C C . SER A 1 209 ? -16.278 8.078 21.325 1.00 75.56 209 SER A C 1
ATOM 1733 O O . SER A 1 209 ? -16.485 7.901 20.122 1.00 75.56 209 SER A O 1
ATOM 1735 N N . LEU A 1 210 ? -16.296 9.298 21.872 1.00 80.31 210 LEU A N 1
ATOM 1736 C CA . LEU A 1 210 ? -16.540 10.516 21.105 1.00 80.31 210 LEU A CA 1
ATOM 1737 C C . LEU A 1 210 ? -15.377 10.823 20.158 1.00 80.31 210 LEU A C 1
ATOM 1739 O O . LEU A 1 210 ? -15.618 11.203 19.011 1.00 80.31 210 LEU A O 1
ATOM 1743 N N . ASP A 1 211 ? -14.137 10.602 20.591 1.00 81.75 211 ASP A N 1
ATOM 1744 C CA . ASP A 1 211 ? -12.959 10.753 19.738 1.00 81.75 211 ASP A CA 1
ATOM 1745 C C . ASP A 1 211 ? -12.929 9.712 18.608 1.00 81.75 211 ASP A C 1
ATOM 1747 O O . ASP A 1 211 ? -12.678 10.077 17.457 1.00 81.75 211 ASP A O 1
ATOM 1751 N N . VAL A 1 212 ? -13.294 8.448 18.874 1.00 83.19 212 VAL A N 1
ATOM 1752 C CA . VAL A 1 212 ? -13.471 7.425 17.821 1.00 83.19 212 VAL A CA 1
ATOM 1753 C C . VAL A 1 212 ? -14.496 7.901 16.788 1.00 83.19 212 VAL A C 1
ATOM 1755 O O . VAL A 1 212 ? -14.252 7.839 15.577 1.00 83.19 212 VAL A O 1
ATOM 1758 N N . LEU A 1 213 ? -15.647 8.411 17.235 1.00 84.00 213 LEU A N 1
ATOM 1759 C CA . LEU A 1 213 ? -16.693 8.914 16.340 1.00 84.00 213 LEU A CA 1
ATOM 1760 C C . LEU A 1 213 ? -16.233 10.143 15.545 1.00 84.00 213 LEU A C 1
ATOM 1762 O O . LEU A 1 213 ? -16.485 10.241 14.343 1.00 84.00 213 LEU A O 1
ATOM 1766 N N . LYS A 1 214 ? -15.512 11.064 16.185 1.00 88.12 214 LYS A N 1
ATOM 1767 C CA . LYS A 1 214 ? -14.950 12.253 15.542 1.00 88.12 214 LYS A CA 1
ATOM 1768 C C . LYS A 1 214 ? -13.961 11.877 14.445 1.00 88.12 214 LYS A C 1
ATOM 1770 O O . LYS A 1 214 ? -14.080 12.367 13.321 1.00 88.12 214 LYS A O 1
ATOM 1775 N N . TYR A 1 215 ? -13.000 11.011 14.747 1.00 88.38 215 TYR A N 1
ATOM 1776 C CA . TYR A 1 215 ? -11.958 10.637 13.796 1.00 88.38 215 TYR A CA 1
ATOM 1777 C C . TYR A 1 215 ? -12.486 9.741 12.677 1.00 88.38 215 TYR A C 1
ATOM 1779 O O . TYR A 1 215 ? -12.134 9.948 11.516 1.00 88.38 215 TYR A O 1
ATOM 1787 N N . SER A 1 216 ? -13.414 8.829 12.976 1.00 87.69 216 SER A N 1
ATOM 1788 C CA . SER A 1 216 ? -14.099 8.050 11.937 1.00 87.69 216 SER A CA 1
ATOM 1789 C C . SER A 1 216 ? -14.924 8.935 10.995 1.00 87.69 216 SER A C 1
ATOM 1791 O O . SER A 1 216 ? -14.928 8.698 9.786 1.00 87.69 216 SER A O 1
ATOM 1793 N N . SER A 1 217 ? -15.564 9.992 11.510 1.00 87.25 217 SER A N 1
ATOM 1794 C CA . SER A 1 217 ? -16.257 10.996 10.694 1.00 87.25 217 SER A CA 1
ATOM 1795 C C . SER A 1 217 ? -15.288 11.775 9.795 1.00 87.25 217 SER A C 1
ATOM 1797 O O . SER A 1 217 ? -15.510 11.868 8.590 1.00 87.25 217 SER A O 1
ATOM 1799 N N . GLN A 1 218 ? -14.164 12.259 10.338 1.00 90.06 218 GLN A N 1
ATOM 1800 C CA . GLN A 1 218 ? -13.125 12.954 9.562 1.00 90.06 218 GLN A CA 1
ATOM 1801 C C . GLN A 1 218 ? -12.539 12.078 8.450 1.00 90.06 218 GLN A C 1
ATOM 1803 O O . GLN A 1 218 ? -12.395 12.534 7.315 1.00 90.06 218 GLN A O 1
ATOM 1808 N N . TYR A 1 219 ? -12.228 10.822 8.773 1.00 91.44 219 TYR A N 1
ATOM 1809 C CA . TYR A 1 219 ? -11.769 9.838 7.803 1.00 91.44 219 TYR A CA 1
ATOM 1810 C C . TYR A 1 219 ? -12.799 9.635 6.688 1.00 91.44 219 TYR A C 1
ATOM 1812 O O . TYR A 1 219 ? -12.446 9.697 5.511 1.00 91.44 219 TYR A O 1
ATOM 1820 N N . LYS A 1 220 ? -14.077 9.454 7.048 1.00 89.88 220 LYS A N 1
ATOM 1821 C CA . LYS A 1 220 ? -15.157 9.279 6.074 1.00 89.88 220 LYS A CA 1
ATOM 1822 C C . LYS A 1 220 ? -15.233 10.468 5.121 1.00 89.88 220 LYS A C 1
ATOM 1824 O O . LYS A 1 220 ? -15.268 10.255 3.916 1.00 89.88 220 LYS A O 1
ATOM 1829 N N . THR A 1 221 ? -15.244 11.692 5.646 1.00 90.38 221 THR A N 1
ATOM 1830 C CA . THR A 1 221 ? -15.303 12.907 4.824 1.00 90.38 221 THR A CA 1
ATOM 1831 C C . THR A 1 221 ? -14.161 12.944 3.814 1.00 90.38 221 THR A C 1
ATOM 1833 O O . THR A 1 221 ? -14.410 13.138 2.631 1.00 90.38 221 THR A O 1
ATOM 1836 N N . GLN A 1 222 ? -12.928 12.666 4.245 1.00 91.12 222 GLN A N 1
ATOM 1837 C CA . GLN A 1 222 ? -11.771 12.677 3.346 1.00 91.12 222 GLN A CA 1
ATOM 1838 C C . GLN A 1 222 ? -11.816 11.573 2.292 1.00 91.12 222 GLN A C 1
ATOM 1840 O O . GLN A 1 222 ? -11.432 11.805 1.147 1.00 91.12 222 GLN A O 1
ATOM 1845 N N . LEU A 1 223 ? -12.286 10.378 2.654 1.00 91.94 223 LEU A N 1
ATOM 1846 C CA . LEU A 1 223 ? -12.445 9.302 1.684 1.00 91.94 223 LEU A CA 1
ATOM 1847 C C . LEU A 1 223 ? -13.551 9.624 0.670 1.00 91.94 223 LEU A C 1
ATOM 1849 O O . LEU A 1 223 ? -13.349 9.398 -0.517 1.00 91.94 223 LEU A O 1
ATOM 1853 N N . CYS A 1 224 ? -14.683 10.189 1.100 1.00 90.62 224 CYS A N 1
ATOM 1854 C CA . CYS A 1 224 ? -15.736 10.645 0.189 1.00 90.62 224 CYS A CA 1
ATOM 1855 C C . CYS A 1 224 ? -15.226 11.742 -0.756 1.00 90.62 224 CYS A C 1
ATOM 1857 O O . CYS A 1 224 ? -15.363 11.591 -1.963 1.00 90.62 224 CYS A O 1
ATOM 1859 N N . GLU A 1 225 ? -14.550 12.771 -0.236 1.00 91.31 225 GLU A N 1
ATOM 1860 C CA . GLU A 1 225 ? -13.936 13.827 -1.056 1.00 91.31 225 GLU A CA 1
ATOM 1861 C C . GLU A 1 225 ? -12.965 13.249 -2.095 1.00 91.31 225 GLU A C 1
ATOM 1863 O O . GLU A 1 225 ? -12.992 13.636 -3.264 1.00 91.31 225 GLU A O 1
ATOM 1868 N N . PHE A 1 226 ? -12.119 12.294 -1.692 1.00 92.56 226 PHE A N 1
ATOM 1869 C CA . PHE A 1 226 ? -11.216 11.613 -2.616 1.00 92.56 226 PHE A CA 1
ATOM 1870 C C . PHE A 1 226 ? -11.984 10.849 -3.701 1.00 92.56 226 PHE A C 1
ATOM 1872 O O . PHE A 1 226 ? -11.627 10.931 -4.875 1.00 92.56 226 PHE A O 1
ATOM 1879 N N . LEU A 1 227 ? -13.019 10.094 -3.319 1.00 91.75 227 LEU A N 1
ATOM 1880 C CA . LEU A 1 227 ? -13.816 9.293 -4.246 1.00 91.75 227 LEU A CA 1
ATOM 1881 C C . LEU A 1 227 ? -14.567 10.168 -5.248 1.00 91.75 227 LEU A C 1
ATOM 1883 O O . LEU A 1 227 ? -14.560 9.846 -6.432 1.00 91.75 227 LEU A O 1
ATOM 1887 N N . ASP A 1 228 ? -15.150 11.279 -4.806 1.00 90.44 228 ASP A N 1
ATOM 1888 C CA . ASP A 1 228 ? -15.846 12.226 -5.677 1.00 90.44 228 ASP A CA 1
ATOM 1889 C C . ASP A 1 228 ? -14.880 12.813 -6.714 1.00 90.44 228 ASP A C 1
ATOM 1891 O O . ASP A 1 228 ? -15.124 12.723 -7.920 1.00 90.44 228 ASP A O 1
ATOM 1895 N N . LEU A 1 229 ? -13.719 13.303 -6.263 1.00 91.00 229 LEU A N 1
ATOM 1896 C CA . LEU A 1 229 ? -12.677 13.831 -7.148 1.00 91.00 229 LEU A CA 1
ATOM 1897 C C . LEU A 1 229 ? -12.149 12.773 -8.123 1.00 91.00 229 LEU A C 1
ATOM 1899 O O . LEU A 1 229 ? -11.949 13.057 -9.306 1.00 91.00 229 LEU A O 1
ATOM 1903 N N . TYR A 1 230 ? -11.921 11.548 -7.646 1.00 90.38 230 TYR A N 1
ATOM 1904 C CA . TYR A 1 230 ? -11.451 10.449 -8.481 1.00 90.38 230 TYR A CA 1
ATOM 1905 C C . TYR A 1 230 ? -12.498 10.044 -9.525 1.00 90.38 230 TYR A C 1
ATOM 1907 O O . TYR A 1 230 ? -12.156 9.874 -10.694 1.00 90.38 230 TYR A O 1
ATOM 1915 N N . ASN A 1 231 ? -13.772 9.948 -9.140 1.00 88.00 231 ASN A N 1
ATOM 1916 C CA . ASN A 1 231 ? -14.868 9.597 -10.039 1.00 88.00 231 ASN A CA 1
ATOM 1917 C C . ASN A 1 231 ? -15.063 10.655 -11.128 1.00 88.00 231 ASN A C 1
ATOM 1919 O O . ASN A 1 231 ? -15.127 10.306 -12.307 1.00 88.00 231 ASN A O 1
ATOM 1923 N N . GLU A 1 232 ? -15.084 11.942 -10.769 1.00 89.50 232 GLU A N 1
ATOM 1924 C CA . GLU A 1 232 ? -15.131 13.034 -11.749 1.00 89.50 232 GLU A CA 1
ATOM 1925 C C . GLU A 1 232 ? -13.957 12.969 -12.728 1.00 89.50 232 GLU A C 1
ATOM 1927 O O . GLU A 1 232 ? -14.092 13.230 -13.928 1.00 89.50 232 GLU A O 1
ATOM 1932 N N . PHE A 1 233 ? -12.780 12.630 -12.211 1.00 86.94 233 PHE A N 1
ATOM 1933 C CA . PHE A 1 233 ? -11.572 12.549 -13.003 1.00 86.94 233 PHE A CA 1
ATOM 1934 C C . PHE A 1 233 ? -11.590 11.354 -13.971 1.00 86.94 233 PHE A C 1
ATOM 1936 O O . PHE A 1 233 ? -11.255 11.518 -15.149 1.00 86.94 233 PHE A O 1
ATOM 1943 N N . ILE A 1 234 ? -12.019 10.176 -13.509 1.00 86.88 234 ILE A N 1
ATOM 1944 C CA . ILE A 1 234 ? -12.172 8.965 -14.327 1.00 86.88 234 ILE A CA 1
ATOM 1945 C C . ILE A 1 234 ? -13.241 9.161 -15.400 1.00 86.88 234 ILE A C 1
ATOM 1947 O O . ILE A 1 234 ? -13.015 8.784 -16.546 1.00 86.88 234 ILE A O 1
ATOM 1951 N N . GLN A 1 235 ? -14.359 9.815 -15.084 1.00 87.00 235 GLN A N 1
ATOM 1952 C CA . GLN A 1 235 ? -15.388 10.136 -16.079 1.00 87.00 235 GLN A CA 1
ATOM 1953 C C . GLN A 1 235 ? -14.847 11.010 -17.219 1.00 87.00 235 GLN A C 1
ATOM 1955 O O . GLN A 1 235 ? -15.259 10.852 -18.364 1.00 87.00 235 GLN A O 1
ATOM 1960 N N . LYS A 1 236 ? -13.910 11.920 -16.922 1.00 88.81 236 LYS A N 1
ATOM 1961 C CA . LYS A 1 236 ? -13.317 12.823 -17.920 1.00 88.81 236 LYS A CA 1
ATOM 1962 C C . LYS A 1 236 ? -12.161 12.196 -18.701 1.00 88.81 236 LYS A C 1
ATOM 1964 O O . LYS A 1 236 ? -11.976 12.540 -19.862 1.00 88.81 236 LYS A O 1
ATOM 1969 N N . ASN A 1 237 ? -11.362 11.328 -18.073 1.00 86.12 237 ASN A N 1
ATOM 1970 C CA . ASN A 1 237 ? -10.067 10.899 -18.621 1.00 86.12 237 ASN A CA 1
ATOM 1971 C C . ASN A 1 237 ? -9.865 9.375 -18.685 1.00 86.12 237 ASN A C 1
ATOM 1973 O O . ASN A 1 237 ? -8.791 8.937 -19.099 1.00 86.12 237 ASN A O 1
ATOM 1977 N N . GLY A 1 238 ? -10.857 8.572 -18.290 1.00 77.56 238 GLY A N 1
ATOM 1978 C CA . GLY A 1 238 ? -10.740 7.137 -17.998 1.00 77.56 238 GLY A CA 1
ATOM 1979 C C . GLY A 1 238 ? -10.000 6.316 -19.052 1.00 77.56 238 GLY A C 1
ATOM 1980 O O . GLY A 1 238 ? -9.039 5.624 -18.729 1.00 77.56 238 GLY A O 1
ATOM 1981 N N . GLU A 1 239 ? -10.383 6.454 -20.321 1.00 77.88 239 GLU A N 1
ATOM 1982 C CA . GLU A 1 239 ? -9.797 5.691 -21.437 1.00 77.88 239 GLU A CA 1
ATOM 1983 C C . GLU A 1 239 ? -8.317 6.003 -21.685 1.00 77.88 239 GLU A C 1
ATOM 1985 O O . GLU A 1 239 ? -7.578 5.187 -22.233 1.00 77.88 239 GLU A O 1
ATOM 1990 N N . THR A 1 240 ? -7.864 7.190 -21.280 1.00 83.00 240 THR A N 1
ATOM 1991 C CA . THR A 1 240 ? -6.490 7.628 -21.527 1.00 83.00 240 THR A CA 1
ATOM 1992 C C . THR A 1 240 ? -5.542 7.257 -20.401 1.00 83.00 240 THR A C 1
ATOM 1994 O O . THR A 1 240 ? -4.334 7.369 -20.595 1.00 83.00 240 THR A O 1
ATOM 1997 N N . LEU A 1 241 ? -6.032 6.818 -19.238 1.00 87.12 241 LEU A N 1
ATOM 1998 C CA . LEU A 1 241 ? -5.207 6.662 -18.042 1.00 87.12 241 LEU A CA 1
ATOM 1999 C C . LEU A 1 241 ? -4.272 5.466 -18.102 1.00 87.12 241 LEU A C 1
ATOM 2001 O O . LEU A 1 241 ? -4.569 4.416 -18.666 1.00 87.12 241 LEU A O 1
ATOM 2005 N N . HIS A 1 242 ? -3.102 5.635 -17.493 1.00 90.38 242 HIS A N 1
ATOM 2006 C CA . HIS A 1 242 ? -2.153 4.543 -17.401 1.00 90.38 242 HIS A CA 1
ATOM 2007 C C . HIS A 1 242 ? -2.672 3.446 -16.445 1.00 90.38 242 HIS A C 1
ATOM 2009 O O . HIS A 1 242 ? -3.094 3.773 -15.336 1.00 90.38 242 HIS A O 1
ATOM 2015 N N . PRO A 1 243 ? -2.582 2.145 -16.783 1.00 90.44 243 PRO A N 1
ATOM 2016 C CA . PRO A 1 243 ? -3.188 1.074 -15.980 1.00 90.44 243 PRO A CA 1
ATOM 2017 C C . PRO A 1 243 ? -2.718 0.977 -14.522 1.00 90.44 243 PRO A C 1
ATOM 2019 O O . PRO A 1 243 ? -3.438 0.475 -13.664 1.00 90.44 243 PRO A O 1
ATOM 2022 N N . SER A 1 244 ? -1.513 1.467 -14.216 1.00 92.44 244 SER A N 1
ATOM 2023 C CA . SER A 1 244 ? -0.988 1.496 -12.843 1.00 92.44 244 SER A CA 1
ATOM 2024 C C . SER A 1 244 ? -1.841 2.340 -11.884 1.00 92.44 244 SER A C 1
ATOM 2026 O O . SER A 1 244 ? -1.787 2.119 -10.677 1.00 92.44 244 SER A O 1
ATOM 2028 N N . ILE A 1 245 ? -2.595 3.313 -12.403 1.00 93.69 245 ILE A N 1
ATOM 2029 C CA . ILE A 1 245 ? -3.514 4.183 -11.652 1.00 93.69 245 ILE A CA 1
ATOM 2030 C C . ILE A 1 245 ? -4.714 3.366 -11.174 1.00 93.69 245 ILE A C 1
ATOM 2032 O O . ILE A 1 245 ? -4.998 3.331 -9.980 1.00 93.69 245 ILE A O 1
ATOM 2036 N N . ASP A 1 246 ? -5.368 2.662 -12.097 1.00 91.44 246 ASP A N 1
ATOM 2037 C CA . ASP A 1 246 ? -6.523 1.808 -11.805 1.00 91.44 246 ASP A CA 1
ATOM 2038 C C . ASP A 1 246 ? -6.150 0.650 -10.869 1.00 91.44 246 ASP A C 1
ATOM 2040 O O . ASP A 1 246 ? -6.850 0.383 -9.897 1.00 91.44 246 ASP A O 1
ATOM 2044 N N . ILE A 1 247 ? -4.993 0.014 -11.090 1.00 93.12 247 ILE A N 1
ATOM 2045 C CA . ILE A 1 247 ? -4.511 -1.062 -10.211 1.00 93.12 247 ILE A CA 1
ATOM 2046 C C . ILE A 1 247 ? -4.313 -0.561 -8.778 1.00 93.12 247 ILE A C 1
ATOM 2048 O O . ILE A 1 247 ? -4.788 -1.206 -7.843 1.00 93.12 247 ILE A O 1
ATOM 2052 N N . LEU A 1 248 ? -3.634 0.576 -8.588 1.00 95.44 248 LEU A N 1
ATOM 2053 C CA . LEU A 1 248 ? -3.400 1.114 -7.247 1.00 95.44 248 LEU A CA 1
ATOM 2054 C C . LEU A 1 248 ? -4.720 1.490 -6.565 1.00 95.44 248 LEU A C 1
ATOM 2056 O O . LEU A 1 248 ? -4.914 1.164 -5.393 1.00 95.44 248 LEU A O 1
ATOM 2060 N N . TYR A 1 249 ? -5.636 2.128 -7.299 1.00 94.62 249 TYR A N 1
ATOM 2061 C CA . TYR A 1 249 ? -6.969 2.453 -6.803 1.00 94.62 249 TYR A CA 1
ATOM 2062 C C . TYR A 1 249 ? -7.713 1.194 -6.339 1.00 94.62 249 TYR A C 1
ATOM 2064 O O . TYR A 1 249 ? -8.063 1.084 -5.163 1.00 94.62 249 TYR A O 1
ATOM 2072 N N . LYS A 1 250 ? -7.870 0.200 -7.221 1.00 92.31 250 LYS A N 1
ATOM 2073 C CA . LYS A 1 250 ? -8.584 -1.054 -6.932 1.00 92.31 250 LYS A CA 1
ATOM 2074 C C . LYS A 1 250 ? -8.011 -1.795 -5.733 1.00 92.31 250 LYS A C 1
ATOM 2076 O O . LYS A 1 250 ? -8.773 -2.293 -4.910 1.00 92.31 250 LYS A O 1
ATOM 2081 N N . VAL A 1 251 ? -6.685 -1.848 -5.604 1.00 94.25 251 VAL A N 1
ATOM 2082 C CA . VAL A 1 251 ? -6.029 -2.500 -4.464 1.00 94.25 251 VAL A CA 1
ATOM 2083 C C . VAL A 1 251 ? -6.376 -1.797 -3.152 1.00 94.25 251 VAL A C 1
ATOM 2085 O O . VAL A 1 251 ? -6.820 -2.457 -2.216 1.00 94.25 251 VAL A O 1
ATOM 2088 N N . ASN A 1 252 ? -6.242 -0.471 -3.081 1.00 95.06 252 ASN A N 1
ATOM 2089 C CA . ASN A 1 252 ? -6.584 0.273 -1.866 1.00 95.06 252 ASN A CA 1
ATOM 2090 C C . ASN A 1 252 ? -8.069 0.147 -1.510 1.00 95.06 252 ASN A C 1
ATOM 2092 O O . ASN A 1 252 ? -8.405 -0.044 -0.340 1.00 95.06 252 ASN A O 1
ATOM 2096 N N . MET A 1 253 ? -8.962 0.222 -2.502 1.00 93.06 253 MET A N 1
ATOM 2097 C CA . MET A 1 253 ? -10.397 0.054 -2.265 1.00 93.06 253 MET A CA 1
ATOM 2098 C C . MET A 1 253 ? -10.724 -1.368 -1.811 1.00 93.06 253 MET A C 1
ATOM 2100 O O . MET A 1 253 ? -11.498 -1.548 -0.875 1.00 93.06 253 MET A O 1
ATOM 2104 N N . SER A 1 254 ? -10.103 -2.384 -2.414 1.00 90.88 254 SER A N 1
ATOM 2105 C CA . SER A 1 254 ? -10.283 -3.774 -1.997 1.00 90.88 254 SER A CA 1
ATOM 2106 C C . SER A 1 254 ? -9.829 -3.997 -0.559 1.00 90.88 254 SER A C 1
ATOM 2108 O O . SER A 1 254 ? -10.527 -4.669 0.194 1.00 90.88 254 SER A O 1
ATOM 2110 N N . ILE A 1 255 ? -8.688 -3.437 -0.153 1.00 91.94 255 ILE A N 1
ATOM 2111 C CA . ILE A 1 255 ? -8.206 -3.568 1.225 1.00 91.94 255 ILE A CA 1
ATOM 2112 C C . ILE A 1 255 ? -9.204 -2.910 2.180 1.00 91.94 255 ILE A C 1
ATOM 2114 O O . ILE A 1 255 ? -9.715 -3.578 3.072 1.00 91.94 255 ILE A O 1
ATOM 2118 N N . GLN A 1 256 ? -9.565 -1.645 1.948 1.00 91.38 256 GLN A N 1
ATOM 2119 C CA . GLN A 1 256 ? -10.465 -0.903 2.838 1.00 91.38 256 GLN A CA 1
ATOM 2120 C C . GLN A 1 256 ? -11.874 -1.508 2.910 1.00 91.38 256 GLN A C 1
ATOM 2122 O O . GLN A 1 256 ? -12.489 -1.532 3.977 1.00 91.38 256 GLN A O 1
ATOM 2127 N N . PHE A 1 257 ? -12.402 -2.012 1.794 1.00 88.75 257 PHE A N 1
ATOM 2128 C CA . PHE A 1 257 ? -13.784 -2.483 1.709 1.00 88.75 257 PHE A CA 1
ATOM 2129 C C . PHE A 1 257 ? -13.963 -3.988 1.816 1.00 88.75 257 PHE A C 1
ATOM 2131 O O . PHE A 1 257 ? -15.096 -4.408 2.010 1.00 88.75 257 PHE A O 1
ATOM 2138 N N . HIS A 1 258 ? -12.922 -4.808 1.712 1.00 84.69 258 HIS A N 1
ATOM 2139 C CA . HIS A 1 258 ? -13.054 -6.269 1.799 1.00 84.69 258 HIS A CA 1
ATOM 2140 C C . HIS A 1 258 ? -12.012 -6.918 2.710 1.00 84.69 258 HIS A C 1
ATOM 2142 O O . HIS A 1 258 ? -12.288 -7.975 3.268 1.00 84.69 258 HIS A O 1
ATOM 2148 N N . GLY A 1 259 ? -10.837 -6.306 2.863 1.00 82.81 259 GLY A N 1
ATOM 2149 C CA . GLY A 1 259 ? -9.718 -6.899 3.593 1.00 82.81 259 GLY A CA 1
ATOM 2150 C C . GLY A 1 259 ? -9.727 -6.672 5.105 1.00 82.81 259 GLY A C 1
ATOM 2151 O O . GLY A 1 259 ? -9.003 -7.378 5.801 1.00 82.81 259 GLY A O 1
ATOM 2152 N N . LEU A 1 260 ? -10.504 -5.713 5.624 1.00 89.75 260 LEU A N 1
ATOM 2153 C CA . LEU A 1 260 ? -10.442 -5.293 7.029 1.00 89.75 260 LEU A CA 1
ATOM 2154 C C . LEU A 1 260 ? -11.687 -5.708 7.835 1.00 89.75 260 LEU A C 1
ATOM 2156 O O . LEU A 1 260 ? -12.784 -5.797 7.281 1.00 89.75 260 LEU A O 1
ATOM 2160 N N . PRO A 1 261 ? -11.562 -5.921 9.160 1.00 88.88 261 PRO A N 1
ATOM 2161 C CA . PRO A 1 261 ? -12.696 -6.257 10.027 1.00 88.88 261 PRO A CA 1
ATOM 2162 C C . PRO A 1 261 ? -13.877 -5.282 9.914 1.00 88.88 261 PRO A C 1
ATOM 2164 O O . PRO A 1 261 ? -15.025 -5.701 9.752 1.00 88.88 261 PRO A O 1
ATOM 2167 N N . ASN A 1 262 ? -13.598 -3.977 9.909 1.00 87.88 262 ASN A N 1
ATOM 2168 C CA . ASN A 1 262 ? -14.625 -2.935 9.844 1.00 87.88 262 ASN A CA 1
ATOM 2169 C C . ASN A 1 262 ? -15.129 -2.625 8.417 1.00 87.88 262 ASN A C 1
ATOM 2171 O O . ASN A 1 262 ? -15.959 -1.731 8.216 1.00 87.88 262 ASN A O 1
ATOM 2175 N N . SER A 1 263 ? -14.662 -3.360 7.405 1.00 86.81 263 SER A N 1
ATOM 2176 C CA . SER A 1 263 ? -14.957 -3.100 5.995 1.00 86.81 263 SER A CA 1
ATOM 2177 C C . SER A 1 263 ? -16.456 -3.042 5.674 1.00 86.81 263 SER A C 1
ATOM 2179 O O . SER A 1 263 ? -16.891 -2.223 4.861 1.00 86.81 263 SER A O 1
ATOM 2181 N N . LYS A 1 264 ? -17.278 -3.885 6.317 1.00 84.12 264 LYS A N 1
ATOM 2182 C CA . LYS A 1 264 ? -18.735 -3.903 6.094 1.00 84.12 264 LYS A CA 1
ATOM 2183 C C . LYS A 1 264 ? -19.396 -2.605 6.551 1.00 84.12 264 LYS A C 1
ATOM 2185 O O . LYS A 1 264 ? -20.235 -2.064 5.829 1.00 84.12 264 LYS A O 1
ATOM 2190 N N . GLU A 1 265 ? -19.024 -2.119 7.730 1.00 84.38 265 GLU A N 1
ATOM 2191 C CA . GLU A 1 265 ? -19.527 -0.858 8.270 1.00 84.38 265 GLU A CA 1
ATOM 2192 C C . GLU A 1 265 ? -19.104 0.308 7.377 1.00 84.38 265 GLU A C 1
ATOM 2194 O O . GLU A 1 265 ? -19.926 1.156 7.023 1.00 84.38 265 GLU A O 1
ATOM 2199 N N . LEU A 1 266 ? -17.840 0.306 6.949 1.00 84.94 266 LEU A N 1
ATOM 2200 C CA . LEU A 1 266 ? -17.296 1.335 6.080 1.00 84.94 266 LEU A CA 1
ATOM 2201 C C . LEU A 1 266 ? -18.038 1.410 4.736 1.00 84.94 266 LEU A C 1
ATOM 2203 O O . LEU A 1 266 ? -18.477 2.493 4.342 1.00 84.94 266 LEU A O 1
ATOM 2207 N N . ARG A 1 267 ? -18.256 0.265 4.072 1.00 84.12 267 ARG A N 1
ATOM 2208 C CA . ARG A 1 267 ? -19.045 0.198 2.831 1.00 84.12 267 ARG A CA 1
ATOM 2209 C C . ARG A 1 267 ? -20.452 0.752 3.023 1.00 84.12 267 ARG A C 1
ATOM 2211 O O . ARG A 1 267 ? -20.868 1.590 2.236 1.00 84.12 267 ARG A O 1
ATOM 2218 N N . CYS A 1 268 ? -21.159 0.340 4.079 1.00 80.75 268 CYS A N 1
ATOM 2219 C CA . CYS A 1 268 ? -22.525 0.811 4.337 1.00 80.75 268 CYS A CA 1
ATOM 2220 C C . CYS A 1 268 ? -22.582 2.324 4.588 1.00 80.75 268 CYS A C 1
ATOM 2222 O O . CYS A 1 268 ? -23.554 2.978 4.224 1.00 80.75 268 CYS A O 1
ATOM 2224 N N . LYS A 1 269 ? -21.552 2.895 5.222 1.00 82.19 269 LYS A N 1
ATOM 2225 C CA . LYS A 1 269 ? -21.495 4.335 5.500 1.00 82.19 269 LYS A CA 1
ATOM 2226 C C . LYS A 1 269 ? -21.206 5.171 4.255 1.00 82.19 269 LYS A C 1
ATOM 2228 O O . LYS A 1 269 ? -21.665 6.313 4.207 1.00 82.19 269 LYS A O 1
ATOM 2233 N N . ILE A 1 270 ? -20.413 4.655 3.318 1.00 81.62 270 ILE A N 1
ATOM 2234 C CA . ILE A 1 270 ? -19.997 5.377 2.103 1.00 81.62 270 ILE A CA 1
ATOM 2235 C C . ILE A 1 270 ? -20.986 5.151 0.962 1.00 81.62 270 ILE A C 1
ATOM 2237 O O . ILE A 1 270 ? -21.360 6.102 0.287 1.00 81.62 270 ILE A O 1
ATOM 2241 N N . TYR A 1 271 ? -21.464 3.920 0.804 1.00 79.38 271 TYR A N 1
ATOM 2242 C CA . TYR A 1 271 ? -22.455 3.524 -0.188 1.00 79.38 271 TYR A CA 1
ATOM 2243 C C . TYR A 1 271 ? -23.690 2.956 0.524 1.00 79.38 271 TYR A C 1
ATOM 2245 O O . TYR A 1 271 ? -23.859 1.736 0.595 1.00 79.38 271 TYR A O 1
ATOM 2253 N N . PRO A 1 272 ? -24.566 3.810 1.082 1.00 67.81 272 PRO A N 1
ATOM 2254 C CA . PRO A 1 272 ? -25.768 3.350 1.780 1.00 67.81 272 PRO A CA 1
ATOM 2255 C C . PRO A 1 272 ? -26.699 2.534 0.869 1.00 67.81 272 PRO A C 1
ATOM 2257 O O . PRO A 1 2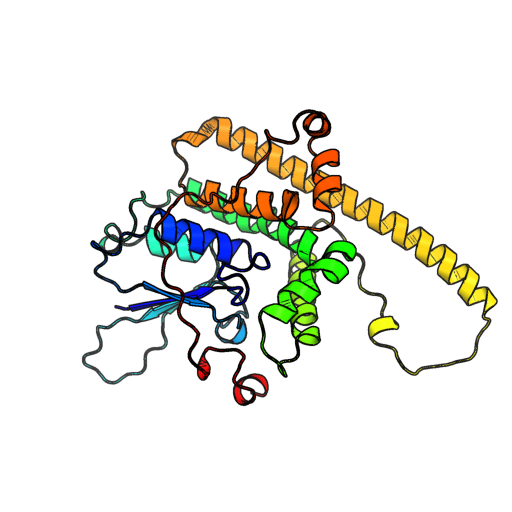72 ? -27.333 1.586 1.330 1.00 67.81 272 PRO A O 1
ATOM 2260 N N . ASP A 1 273 ? -26.703 2.823 -0.435 1.00 60.53 273 ASP A N 1
ATOM 2261 C CA . ASP A 1 273 ? -27.488 2.090 -1.433 1.00 60.53 273 ASP A CA 1
ATOM 2262 C C . ASP A 1 273 ? -26.892 0.716 -1.801 1.00 60.53 273 ASP A C 1
ATOM 2264 O O . ASP A 1 273 ? -27.611 -0.155 -2.292 1.00 60.53 273 ASP A O 1
ATOM 2268 N N . ALA A 1 274 ? -25.611 0.465 -1.493 1.00 55.34 274 ALA A N 1
ATOM 2269 C CA . ALA A 1 274 ? -24.943 -0.811 -1.772 1.00 55.34 274 ALA A CA 1
ATOM 2270 C C . ALA A 1 274 ? -25.431 -1.969 -0.882 1.00 55.34 274 ALA A C 1
ATOM 2272 O O . ALA A 1 274 ? -25.069 -3.116 -1.117 1.00 55.34 274 ALA A O 1
ATOM 2273 N N . GLN A 1 275 ? -26.286 -1.711 0.117 1.00 49.81 275 GLN A N 1
ATOM 2274 C CA . GLN A 1 275 ? -26.916 -2.773 0.914 1.00 49.81 275 GLN A CA 1
ATOM 2275 C C . GLN A 1 275 ? -27.866 -3.668 0.100 1.00 49.81 275 GLN A C 1
ATOM 2277 O O . GLN A 1 275 ? -28.210 -4.754 0.567 1.00 49.81 275 GLN A O 1
ATOM 2282 N N . LYS A 1 276 ? -28.311 -3.225 -1.086 1.00 46.91 276 LYS A N 1
ATOM 2283 C CA . LYS A 1 276 ? -29.255 -3.974 -1.932 1.00 46.91 276 LYS A CA 1
ATOM 2284 C C . LYS A 1 276 ? -28.586 -4.934 -2.916 1.00 46.91 276 LYS A C 1
ATOM 2286 O O . LYS A 1 276 ? -29.195 -5.946 -3.240 1.00 46.91 276 LYS A O 1
ATOM 2291 N N . ASP A 1 277 ? -27.338 -4.668 -3.292 1.00 42.03 277 ASP A N 1
ATOM 2292 C CA . ASP A 1 277 ? -26.567 -5.486 -4.225 1.00 42.03 277 ASP A CA 1
ATOM 2293 C C . ASP A 1 277 ? -25.273 -5.944 -3.545 1.00 42.03 277 ASP A C 1
ATOM 2295 O O . ASP A 1 277 ? -24.236 -5.288 -3.642 1.00 42.03 277 ASP A O 1
ATOM 2299 N N . ASN A 1 278 ? -25.318 -7.095 -2.868 1.00 42.25 278 ASN A N 1
ATOM 2300 C CA . ASN A 1 278 ? -24.125 -7.723 -2.280 1.00 42.25 278 ASN A CA 1
ATOM 2301 C C . ASN A 1 278 ? -23.036 -8.065 -3.324 1.00 42.25 278 ASN A C 1
ATOM 2303 O O . ASN A 1 278 ? -21.910 -8.353 -2.929 1.00 42.25 278 ASN A O 1
ATOM 2307 N N . ASP A 1 279 ? -23.341 -7.985 -4.626 1.00 43.03 279 ASP A N 1
ATOM 2308 C CA . ASP A 1 279 ? -22.490 -8.515 -5.695 1.00 43.03 279 ASP A CA 1
ATOM 2309 C C . ASP A 1 279 ? -21.939 -7.458 -6.682 1.00 43.03 279 ASP A C 1
ATOM 2311 O O . ASP A 1 279 ? -20.980 -7.752 -7.397 1.00 43.03 279 ASP A O 1
ATOM 2315 N N . ASN A 1 280 ? -22.468 -6.222 -6.714 1.00 38.28 280 ASN A N 1
ATOM 2316 C CA . ASN A 1 280 ? -22.103 -5.222 -7.744 1.00 38.28 280 ASN A CA 1
ATOM 2317 C C . ASN A 1 280 ? -20.911 -4.317 -7.389 1.00 38.28 280 ASN A C 1
ATOM 2319 O O . ASN A 1 280 ? -20.323 -3.706 -8.278 1.00 38.28 280 ASN A O 1
ATOM 2323 N N . TYR A 1 281 ? -20.517 -4.248 -6.115 1.00 42.31 281 TYR A N 1
ATOM 2324 C CA . TYR A 1 281 ? -19.312 -3.529 -5.670 1.00 42.31 281 TYR A CA 1
ATOM 2325 C C . TYR A 1 281 ? -18.185 -4.487 -5.292 1.00 42.31 281 TYR A C 1
ATOM 2327 O O . TYR A 1 281 ? -17.360 -4.198 -4.420 1.00 42.31 281 TYR A O 1
ATOM 2335 N N . ASN A 1 282 ? -18.137 -5.639 -5.959 1.00 42.66 282 ASN A N 1
ATOM 2336 C CA . ASN A 1 282 ? -16.922 -6.422 -5.980 1.00 42.66 282 ASN A CA 1
ATOM 2337 C C . ASN A 1 282 ? -15.871 -5.576 -6.710 1.00 42.66 282 ASN A C 1
ATOM 2339 O O . ASN A 1 282 ? -15.972 -5.311 -7.905 1.00 42.66 282 ASN A O 1
ATOM 2343 N N . PHE A 1 283 ? -14.857 -5.138 -5.971 1.00 48.22 283 PHE A N 1
ATOM 2344 C CA . PHE A 1 283 ? -13.537 -4.919 -6.541 1.00 48.22 283 PHE A CA 1
ATOM 2345 C C . PHE A 1 283 ? -12.852 -6.277 -6.442 1.00 48.22 283 PHE A C 1
ATOM 2347 O O . PHE A 1 283 ? -12.106 -6.477 -5.479 1.00 48.22 283 PHE A O 1
ATOM 2354 N N . PRO A 1 284 ? -13.165 -7.258 -7.319 1.00 44.88 284 PRO A N 1
ATOM 2355 C CA . PRO A 1 284 ? -12.450 -8.507 -7.265 1.00 44.88 284 PRO A CA 1
ATOM 2356 C C . PRO A 1 284 ? -10.981 -8.141 -7.398 1.00 44.88 284 PRO A C 1
ATOM 2358 O O . PRO A 1 284 ? -10.548 -7.393 -8.280 1.00 44.88 284 PRO A O 1
ATOM 2361 N N . LEU A 1 28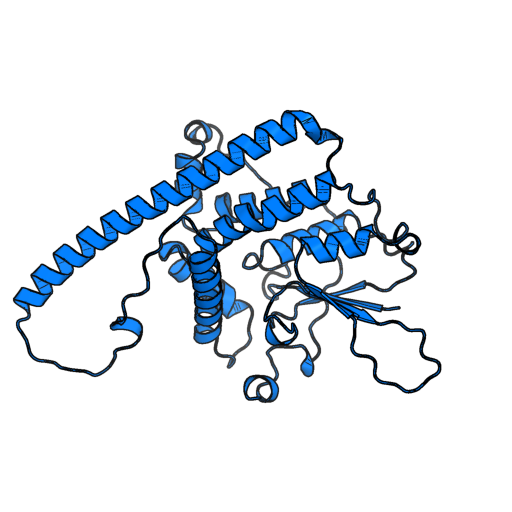5 ? -10.208 -8.631 -6.446 1.00 50.56 285 LEU A N 1
ATOM 2362 C CA . LEU A 1 285 ? -8.789 -8.775 -6.615 1.00 50.56 285 LEU A CA 1
ATOM 2363 C C . LEU A 1 285 ? -8.635 -9.788 -7.755 1.00 50.56 285 LEU A C 1
ATOM 2365 O O . LEU A 1 285 ? -8.443 -10.948 -7.443 1.00 50.56 285 LEU A O 1
ATOM 2369 N N . ASP A 1 286 ? -8.786 -9.359 -9.022 1.00 48.44 286 ASP A N 1
ATOM 2370 C CA . ASP A 1 286 ? -8.899 -10.231 -10.207 1.00 48.44 286 ASP A CA 1
ATOM 2371 C C . ASP A 1 286 ? -8.026 -11.481 -10.040 1.00 48.44 286 ASP A C 1
ATOM 2373 O O . ASP A 1 286 ? -6.798 -11.384 -10.049 1.00 48.44 286 ASP A O 1
ATOM 2377 N N . ASN A 1 287 ? -8.676 -12.632 -9.842 1.00 46.22 287 ASN A N 1
ATOM 2378 C CA . ASN A 1 287 ? -8.058 -13.958 -9.897 1.00 46.22 287 ASN A CA 1
ATOM 2379 C C . ASN A 1 287 ? -7.967 -14.441 -11.351 1.00 46.22 287 ASN A C 1
ATOM 2381 O O . ASN A 1 287 ? -7.821 -15.640 -11.589 1.00 46.22 287 ASN A O 1
ATOM 2385 N N . ASP A 1 288 ? -8.091 -13.523 -12.319 1.00 47.38 288 ASP A N 1
ATOM 2386 C CA . ASP A 1 288 ? -7.854 -13.824 -13.722 1.00 47.38 288 ASP A CA 1
ATOM 2387 C C . ASP A 1 288 ? -6.519 -14.553 -13.827 1.00 47.38 288 ASP A C 1
ATOM 2389 O O . ASP A 1 288 ? -5.537 -14.124 -13.209 1.00 47.38 288 ASP A O 1
ATOM 2393 N N . GLU A 1 289 ? -6.533 -15.652 -14.589 1.00 45.41 289 GLU A N 1
ATOM 2394 C CA . GLU A 1 289 ? -5.467 -16.627 -14.870 1.00 45.41 289 GLU A CA 1
ATOM 2395 C C . GLU A 1 289 ? -4.234 -15.982 -15.535 1.00 45.41 289 GLU A C 1
ATOM 2397 O O . GLU A 1 289 ? -3.736 -16.374 -16.590 1.00 45.41 289 GLU A O 1
ATOM 2402 N N . THR A 1 290 ? -3.737 -14.922 -14.922 1.00 54.78 290 THR A N 1
ATOM 2403 C CA . THR A 1 290 ? -2.546 -14.191 -15.290 1.00 54.78 290 THR A CA 1
ATOM 2404 C C . THR A 1 290 ? -1.345 -14.990 -14.814 1.00 54.78 290 THR A C 1
ATOM 2406 O O . THR A 1 290 ? -1.368 -15.659 -13.778 1.00 54.78 290 THR A O 1
ATOM 2409 N N . ARG A 1 291 ? -0.277 -14.960 -15.613 1.00 60.09 291 ARG A N 1
ATOM 2410 C CA . ARG A 1 291 ? 0.968 -15.686 -15.343 1.00 60.09 291 ARG A CA 1
ATOM 2411 C C . ARG A 1 291 ? 1.410 -15.404 -13.899 1.00 60.09 291 ARG A C 1
ATOM 2413 O O . ARG A 1 291 ? 1.681 -14.254 -13.546 1.00 60.09 291 ARG A O 1
ATOM 2420 N N . LYS A 1 292 ? 1.481 -16.437 -13.048 1.00 66.56 292 LYS A N 1
ATOM 2421 C CA . LYS A 1 292 ? 2.042 -16.293 -11.698 1.00 66.56 292 LYS A CA 1
ATOM 2422 C C . LYS A 1 292 ? 3.529 -15.991 -11.851 1.00 66.56 292 LYS A C 1
ATOM 2424 O O . LYS A 1 292 ? 4.283 -16.826 -12.347 1.00 66.56 292 LYS A O 1
ATOM 2429 N N . TYR A 1 293 ? 3.936 -14.775 -11.498 1.00 74.75 293 TYR A N 1
ATOM 2430 C CA . TYR A 1 293 ? 5.344 -14.408 -11.533 1.00 74.75 293 TYR A CA 1
ATOM 2431 C C . TYR A 1 293 ? 6.033 -15.072 -10.341 1.00 74.75 293 TYR A C 1
ATOM 2433 O O . TYR A 1 293 ? 5.526 -15.002 -9.222 1.00 74.75 293 TYR A O 1
ATOM 2441 N N . MET A 1 294 ? 7.152 -15.756 -10.576 1.00 83.19 294 MET A N 1
ATOM 2442 C CA . MET A 1 294 ? 7.842 -16.476 -9.509 1.00 83.19 294 MET A CA 1
ATOM 2443 C C . MET A 1 294 ? 8.405 -15.479 -8.491 1.00 83.19 294 MET A C 1
ATOM 2445 O O . MET A 1 294 ? 9.191 -14.601 -8.851 1.00 83.19 294 MET A O 1
ATOM 2449 N N . VAL A 1 295 ? 8.002 -15.631 -7.228 1.00 87.00 295 VAL A N 1
ATOM 2450 C CA . VAL A 1 295 ? 8.558 -14.875 -6.102 1.00 87.00 295 VAL A CA 1
ATOM 2451 C C . VAL A 1 295 ? 9.618 -15.716 -5.417 1.00 87.00 295 VAL A C 1
ATOM 2453 O O . VAL A 1 295 ? 9.379 -16.859 -5.027 1.00 87.00 295 VAL A O 1
ATOM 2456 N N . VAL A 1 296 ? 10.808 -15.146 -5.284 1.00 89.75 296 VAL A N 1
ATOM 2457 C CA . VAL A 1 296 ? 11.969 -15.801 -4.693 1.00 89.75 296 VAL A CA 1
ATOM 2458 C C . VAL A 1 296 ? 12.056 -15.435 -3.213 1.00 89.75 296 VAL A C 1
ATOM 2460 O O . VAL A 1 296 ? 11.726 -14.318 -2.796 1.00 89.75 296 VAL A O 1
ATOM 2463 N N . ARG A 1 297 ? 12.478 -16.397 -2.387 1.00 85.44 297 ARG A N 1
ATOM 2464 C CA . ARG A 1 297 ? 12.787 -16.127 -0.979 1.00 85.44 297 ARG A CA 1
ATOM 2465 C C . ARG A 1 297 ? 14.048 -15.263 -0.888 1.00 85.44 297 ARG A C 1
ATOM 2467 O O . ARG A 1 297 ? 14.990 -15.508 -1.636 1.00 85.44 297 ARG A O 1
ATOM 2474 N N . PRO A 1 298 ? 14.096 -14.285 0.027 1.00 83.38 298 PRO A N 1
ATOM 2475 C CA . PRO A 1 298 ? 15.279 -13.453 0.196 1.00 83.38 298 PRO A CA 1
ATOM 2476 C C . PRO A 1 298 ? 16.490 -14.289 0.620 1.00 83.38 298 PRO A C 1
ATOM 2478 O O . PRO A 1 298 ? 16.361 -15.253 1.381 1.00 83.38 298 PRO A O 1
ATOM 2481 N N . GLU A 1 299 ? 17.683 -13.876 0.192 1.00 81.00 299 GLU A N 1
ATOM 2482 C CA . GLU A 1 299 ? 18.924 -14.382 0.781 1.00 81.00 299 GLU A CA 1
ATOM 2483 C C . GLU A 1 299 ? 18.972 -14.038 2.279 1.00 81.00 299 GLU A C 1
ATOM 2485 O O . GLU A 1 299 ? 18.414 -13.028 2.707 1.00 81.00 299 GLU A O 1
ATOM 2490 N N . LEU A 1 300 ? 19.700 -14.817 3.090 1.00 70.94 300 LEU A N 1
ATOM 2491 C CA . LEU A 1 300 ? 19.820 -14.590 4.542 1.00 70.94 300 LEU A CA 1
ATOM 2492 C C . LEU A 1 300 ? 20.150 -13.129 4.898 1.00 70.94 300 LEU A C 1
ATOM 2494 O O . LEU A 1 300 ? 19.547 -12.573 5.810 1.00 70.94 300 LEU A O 1
ATOM 2498 N N . LYS A 1 301 ? 21.047 -12.487 4.138 1.00 70.31 301 LYS A N 1
ATOM 2499 C CA . LYS A 1 301 ? 21.461 -11.083 4.319 1.00 70.31 301 LYS A CA 1
ATOM 2500 C C . LYS A 1 301 ? 20.385 -10.044 3.953 1.00 70.31 301 LYS A C 1
ATOM 2502 O O . LYS A 1 301 ? 20.446 -8.916 4.418 1.00 70.31 301 LYS A O 1
ATOM 2507 N N . GLU A 1 302 ? 19.439 -10.410 3.094 1.00 68.88 302 GLU A N 1
ATOM 2508 C CA . GLU A 1 302 ? 18.331 -9.563 2.619 1.00 68.88 302 GLU A CA 1
ATOM 2509 C C . GLU A 1 302 ? 17.036 -9.857 3.394 1.00 68.88 302 GLU A C 1
ATOM 2511 O O . GLU A 1 302 ? 16.047 -9.128 3.310 1.00 68.88 302 GLU A O 1
ATOM 2516 N N . SER A 1 303 ? 17.034 -10.957 4.143 1.00 64.38 303 SER A N 1
ATOM 2517 C CA . SER A 1 303 ? 15.918 -11.412 4.946 1.00 64.38 303 SER A CA 1
ATOM 2518 C C . SER A 1 303 ? 15.952 -10.806 6.342 1.00 64.38 303 SER A C 1
ATOM 2520 O O . SER A 1 303 ? 17.014 -10.531 6.898 1.00 64.38 303 SER A O 1
ATOM 2522 N N . ASN A 1 304 ? 14.780 -10.700 6.958 1.00 61.12 304 ASN A N 1
ATOM 2523 C CA . ASN A 1 304 ? 14.683 -10.434 8.390 1.00 61.12 304 ASN A CA 1
ATOM 2524 C C . ASN A 1 304 ? 15.144 -11.601 9.269 1.00 61.12 304 ASN A C 1
ATOM 2526 O O . ASN A 1 304 ? 15.149 -11.467 10.485 1.00 61.12 304 ASN A O 1
ATOM 2530 N N . TYR A 1 305 ? 15.548 -12.731 8.677 1.00 57.44 305 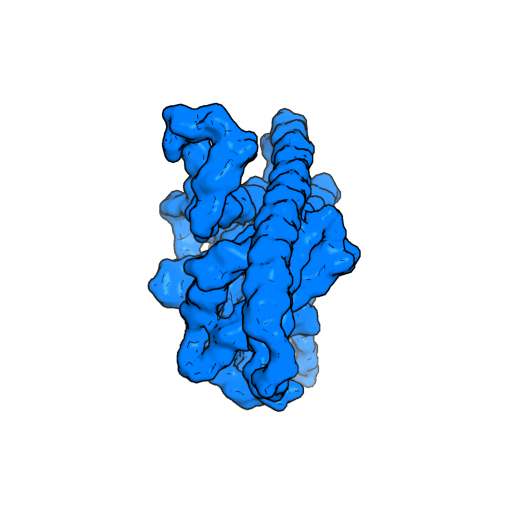TYR A N 1
ATOM 2531 C CA . TYR A 1 305 ? 15.966 -13.926 9.405 1.00 57.44 305 TYR A CA 1
ATOM 2532 C C . TYR A 1 305 ? 17.412 -13.873 9.909 1.00 57.44 305 TYR A C 1
ATOM 2534 O O . TYR A 1 305 ? 17.900 -14.842 10.492 1.00 57.44 305 TYR A O 1
ATOM 2542 N N . ASN A 1 306 ? 18.122 -12.766 9.690 1.00 59.62 306 ASN A N 1
ATOM 2543 C CA . ASN A 1 306 ? 19.467 -12.595 10.207 1.00 59.62 306 ASN A CA 1
ATOM 2544 C C . ASN A 1 306 ? 19.441 -11.787 11.507 1.00 59.62 306 ASN A C 1
ATOM 2546 O O . ASN A 1 306 ? 19.454 -10.558 11.484 1.00 59.62 306 ASN A O 1
ATOM 2550 N N . ILE A 1 307 ? 19.462 -12.505 12.633 1.00 57.59 307 ILE A N 1
ATOM 2551 C CA . ILE A 1 307 ? 19.540 -11.941 13.990 1.00 57.59 307 ILE A CA 1
ATOM 2552 C C . ILE A 1 307 ? 20.702 -10.939 14.098 1.00 57.59 307 ILE A C 1
ATOM 2554 O O . ILE A 1 307 ? 20.567 -9.906 14.742 1.00 57.59 307 ILE A O 1
ATOM 2558 N N . LEU A 1 308 ? 21.827 -11.194 13.418 1.00 53.03 308 LEU A N 1
ATOM 2559 C CA . LEU A 1 308 ? 23.010 -10.330 13.476 1.00 53.03 308 LEU A CA 1
ATOM 2560 C C . LEU A 1 308 ? 22.818 -8.990 12.751 1.00 53.03 308 LEU A C 1
ATOM 2562 O O . LEU A 1 308 ? 23.464 -8.018 13.120 1.00 53.03 308 LEU A O 1
ATOM 2566 N N . LEU A 1 309 ? 21.933 -8.919 11.749 1.00 51.22 309 LEU A N 1
ATOM 2567 C CA . LEU A 1 309 ? 21.606 -7.663 11.059 1.00 51.22 309 LEU A CA 1
ATOM 2568 C C . LEU A 1 309 ? 20.548 -6.841 11.802 1.00 51.22 309 LEU A C 1
ATOM 2570 O O . LEU A 1 309 ? 20.389 -5.665 11.506 1.00 51.22 309 LEU A O 1
ATOM 2574 N N . THR A 1 310 ? 19.819 -7.435 12.751 1.00 50.34 310 THR A N 1
ATOM 2575 C CA . THR A 1 310 ? 18.828 -6.718 13.573 1.00 50.34 310 THR A CA 1
ATOM 2576 C C . THR A 1 310 ? 19.463 -5.969 14.756 1.00 50.34 310 THR A C 1
ATOM 2578 O O . THR A 1 310 ? 18.794 -5.147 15.372 1.00 50.34 310 THR A O 1
ATOM 2581 N N . PHE A 1 311 ? 20.734 -6.247 15.079 1.00 50.19 311 PHE A N 1
ATOM 2582 C CA . PHE A 1 311 ? 21.472 -5.667 16.215 1.00 50.19 311 PHE A CA 1
ATOM 2583 C C . PHE A 1 311 ? 22.587 -4.673 15.822 1.00 50.19 311 PHE A C 1
ATOM 2585 O O . PHE A 1 311 ? 23.324 -4.231 16.705 1.00 50.19 311 PHE A O 1
ATOM 2592 N N . LEU A 1 312 ? 22.734 -4.343 14.534 1.00 41.38 312 LEU A N 1
ATOM 2593 C CA . LEU A 1 312 ? 23.715 -3.376 14.010 1.00 41.38 312 LEU A CA 1
ATOM 2594 C C . LEU A 1 312 ? 23.027 -2.082 13.573 1.00 41.38 312 LEU A C 1
ATOM 2596 O O . LEU A 1 312 ? 23.623 -1.009 13.809 1.00 41.38 312 LEU A O 1
#